Protein AF-0000000074378867 (afdb_homodimer)

Secondary structure (DSSP, 8-state):
--B-TTSSBPEEEE--SSSSTT-EEEE-S-STT----EEE-SPPPPHHHHHHHHHHHHHHHHHHHHHHHHHHHHHHHHHHHHHHHHHHHHHHH-/--B-TTSSBPEEEE--SSSSTT-EEEE-S-STT----EEE-SPPPPHHHHHHHHHHHHHHHHHHHHHHHHHHHHHHHHHHHHHHHHHHHHHHH-

InterPro domains:
  IPR010666 Zinc finger, GRF-type [PF06839] (2-42)
  IPR010666 Zinc finger, GRF-type [PS51999] (4-44)

Solvent-accessible surface area (backbone atoms only — not comparable to full-atom values): 10598 Å² total; per-residue (Å²): 138,59,65,29,84,84,71,43,66,38,36,84,44,69,36,74,47,67,86,39,55,68,35,35,27,34,25,44,68,44,81,77,77,54,76,75,35,75,44,75,70,48,73,85,71,41,72,68,53,42,60,48,48,53,53,52,52,51,50,37,50,50,45,51,51,51,40,52,54,49,53,51,52,42,52,52,50,52,50,51,44,52,51,51,52,51,52,50,51,53,62,70,75,101,138,58,65,29,83,84,71,40,66,38,35,83,43,70,36,75,47,68,84,40,55,69,36,34,27,34,25,44,68,43,80,80,78,53,74,73,36,75,43,74,69,48,73,83,72,43,71,69,54,44,62,47,48,54,53,52,51,52,50,37,50,50,47,51,52,52,37,53,53,49,52,51,50,40,50,51,49,52,49,50,43,52,52,50,53,51,53,49,53,52,64,71,76,100

Organism: Artemisia annua (NCBI:txid35608)

Radius of gyration: 26.93 Å; Cα contacts (8 Å, |Δi|>4): 257; chains: 2; bounding box: 64×72×42 Å

Sequence (188 aa):
MVTCFCGNEAVLRTSWTNTNPGRRFWSCSQSVPNCGFFLWFDPPMCVRSRAIIPGLLTSKNLLQERLNTLASANRRLKMWLICSWLLFIVMFYMMVTCFCGNEAVLRTSWTNTNPGRRFWSCSQSVPNCGFFLWFDPPMCVRSRAIIPGLLTSKNLLQERLNTLASA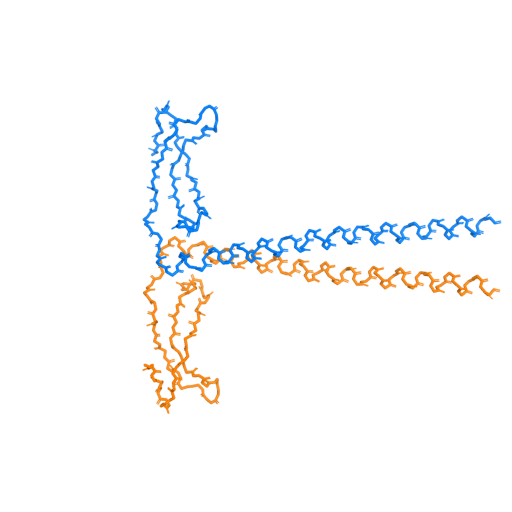NRRLKMWLICSWLLFIVMFYM

pLDDT: mean 96.49, std 3.65, range [77.94, 98.81]

Structure (mmCIF, N/CA/C/O backbone):
data_AF-0000000074378867-model_v1
#
loop_
_entity.id
_entity.type
_entity.pdbx_description
1 polymer 'Zinc finger, GRF-type'
#
loop_
_atom_site.group_PDB
_atom_site.id
_atom_site.type_symbol
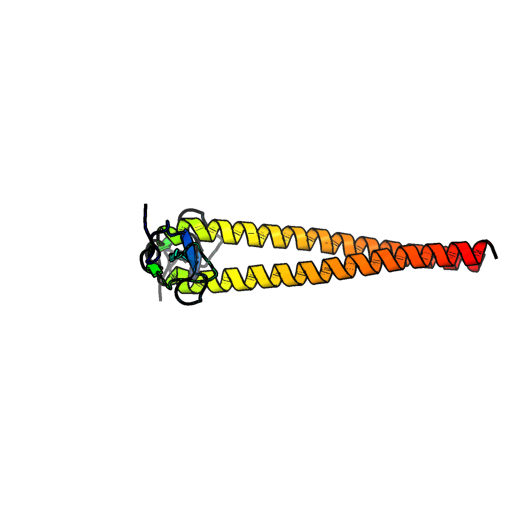_atom_site.label_atom_id
_atom_site.label_alt_id
_atom_site.label_comp_id
_atom_site.label_asym_id
_atom_site.label_entity_id
_atom_site.label_seq_id
_atom_site.pdbx_PDB_ins_code
_atom_site.Cartn_x
_atom_site.Cartn_y
_atom_site.Cartn_z
_atom_site.occupancy
_atom_site.B_iso_or_equiv
_atom_site.auth_seq_id
_atom_site.auth_comp_id
_atom_site.auth_asym_id
_atom_site.auth_atom_id
_atom_site.pdbx_PDB_model_num
ATOM 1 N N . MET A 1 1 ? 21.672 24.75 -1.846 1 89.25 1 MET A N 1
ATOM 2 C CA . MET A 1 1 ? 22.328 23.469 -1.528 1 89.25 1 MET A CA 1
ATOM 3 C C . MET A 1 1 ? 22.594 23.359 -0.031 1 89.25 1 MET A C 1
ATOM 5 O O . MET A 1 1 ? 22.969 24.344 0.615 1 89.25 1 MET A O 1
ATOM 9 N N . VAL A 1 2 ? 22.156 22.219 0.541 1 96.56 2 VAL A N 1
ATOM 10 C CA . VAL A 1 2 ? 22.375 21.984 1.964 1 96.56 2 VAL A CA 1
ATOM 11 C C . VAL A 1 2 ? 23.625 21.141 2.156 1 96.56 2 VAL A C 1
ATOM 13 O O . VAL A 1 2 ? 23.797 20.109 1.491 1 96.56 2 VAL A O 1
ATOM 16 N N . THR A 1 3 ? 24.562 21.688 2.982 1 96.44 3 THR A N 1
ATOM 17 C CA . THR A 1 3 ? 25.828 21.016 3.201 1 96.44 3 THR A CA 1
ATOM 18 C C . THR A 1 3 ? 25.844 20.312 4.555 1 96.44 3 THR A C 1
ATOM 20 O O . THR A 1 3 ? 25.344 20.844 5.547 1 96.44 3 THR A O 1
ATOM 23 N N . CYS A 1 4 ? 26.422 19.047 4.527 1 97.19 4 CYS A N 1
ATOM 24 C CA . CYS A 1 4 ? 26.5 18.328 5.793 1 97.19 4 CYS A CA 1
ATOM 25 C C . CYS A 1 4 ? 27.75 18.734 6.57 1 97.19 4 CYS A C 1
ATOM 27 O O . CYS A 1 4 ? 28.438 19.688 6.195 1 97.19 4 CYS A O 1
ATOM 29 N N . PHE A 1 5 ? 28 18.016 7.707 1 96.19 5 PHE A N 1
ATOM 30 C CA . PHE A 1 5 ? 29.078 18.406 8.609 1 96.19 5 PHE A CA 1
ATOM 31 C C . PHE A 1 5 ? 30.438 18.109 7.988 1 96.19 5 PHE A C 1
ATOM 33 O O . PHE A 1 5 ? 31.453 18.719 8.367 1 96.19 5 PHE A O 1
ATOM 40 N N . CYS A 1 6 ? 30.531 17.156 6.984 1 94.94 6 CYS A N 1
ATOM 41 C CA . CYS A 1 6 ? 31.766 16.781 6.316 1 94.94 6 CYS A CA 1
ATOM 42 C C . CYS A 1 6 ? 32.125 17.75 5.199 1 94.94 6 CYS A C 1
ATOM 44 O O . CYS A 1 6 ? 33.188 17.656 4.598 1 94.94 6 CYS A O 1
ATOM 46 N N . GLY A 1 7 ? 31.188 18.641 4.883 1 94.25 7 GLY A N 1
ATOM 47 C CA . GLY A 1 7 ? 31.422 19.578 3.799 1 94.25 7 GLY A CA 1
ATOM 48 C C . GLY A 1 7 ? 30.875 19.094 2.465 1 94.25 7 GLY A C 1
ATOM 49 O O . GLY A 1 7 ? 31.078 19.75 1.437 1 94.25 7 GLY A O 1
ATOM 50 N N . ASN A 1 8 ? 30.219 18.047 2.504 1 94.5 8 ASN A N 1
ATOM 51 C CA . ASN A 1 8 ? 29.625 17.5 1.293 1 94.5 8 ASN A CA 1
ATOM 52 C C . ASN A 1 8 ? 28.156 17.922 1.162 1 94.5 8 ASN A C 1
ATOM 54 O O . ASN A 1 8 ? 27.547 18.391 2.129 1 94.5 8 ASN A O 1
ATOM 58 N N . GLU A 1 9 ? 27.656 17.828 -0.009 1 96 9 GLU A N 1
ATOM 59 C CA . GLU A 1 9 ? 26.234 18.062 -0.222 1 96 9 GLU A CA 1
ATOM 60 C C . GLU A 1 9 ? 25.391 17.016 0.508 1 96 9 GLU A C 1
ATOM 62 O O . GLU A 1 9 ? 25.641 15.812 0.402 1 96 9 GLU A O 1
ATOM 67 N N . ALA A 1 10 ? 24.391 17.484 1.285 1 97.38 10 ALA A N 1
ATOM 68 C CA . ALA A 1 10 ? 23.484 16.578 1.99 1 97.38 10 ALA A CA 1
ATOM 69 C C . ALA A 1 10 ? 22.469 15.969 1.032 1 97.38 10 ALA A C 1
ATOM 71 O O . ALA A 1 10 ? 22.188 16.531 -0.034 1 97.38 10 ALA A O 1
ATOM 72 N N . VAL A 1 11 ? 21.953 14.812 1.393 1 97.44 11 VAL A N 1
ATOM 73 C CA . VAL A 1 11 ? 20.953 14.133 0.573 1 97.44 11 VAL A CA 1
ATOM 74 C C . VAL A 1 11 ? 19.594 14.164 1.275 1 97.44 11 VAL A C 1
ATOM 76 O O . VAL A 1 11 ? 19.531 14.07 2.502 1 97.44 11 VAL A O 1
ATOM 79 N N . LEU A 1 12 ? 18.547 14.406 0.466 1 98.12 12 LEU A N 1
ATOM 80 C CA . LEU A 1 12 ? 17.172 14.406 0.983 1 98.12 12 LEU A CA 1
ATOM 81 C C . LEU A 1 12 ? 16.641 12.984 1.079 1 98.12 12 LEU A C 1
ATOM 83 O O . LEU A 1 12 ? 16.516 12.289 0.067 1 98.12 12 LEU A O 1
ATOM 87 N N . ARG A 1 13 ? 16.281 12.523 2.326 1 97.5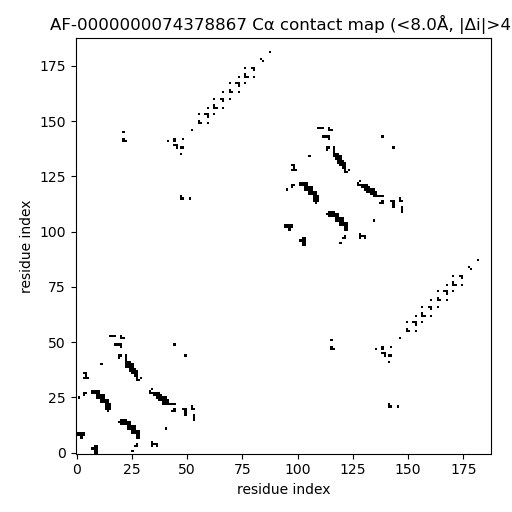6 13 ARG A N 1
ATOM 88 C CA . ARG A 1 13 ? 15.727 11.195 2.582 1 97.56 13 ARG A CA 1
ATOM 89 C C . ARG A 1 13 ? 14.312 11.281 3.145 1 97.56 13 ARG A C 1
ATOM 91 O O . ARG A 1 13 ? 13.844 12.375 3.475 1 97.56 13 ARG A O 1
ATOM 98 N N . THR A 1 14 ? 13.664 10.133 3.115 1 98.19 14 THR A N 1
ATOM 99 C CA . THR A 1 14 ? 12.305 10.062 3.641 1 98.19 14 THR A CA 1
ATOM 100 C C . THR A 1 14 ? 12.25 9.156 4.867 1 98.19 14 THR A C 1
ATOM 102 O O . THR A 1 14 ? 12.766 8.039 4.848 1 98.19 14 THR A O 1
ATOM 105 N N . SER A 1 15 ? 11.68 9.648 5.945 1 98.44 15 SER A N 1
ATOM 106 C CA . SER A 1 15 ? 11.445 8.852 7.148 1 98.44 15 SER A CA 1
ATOM 107 C C . SER A 1 15 ? 10.18 8.016 7.02 1 98.44 15 SER A C 1
ATOM 109 O O . SER A 1 15 ? 9.148 8.5 6.547 1 98.44 15 SER A O 1
ATOM 111 N N . TRP A 1 16 ? 10.219 6.781 7.453 1 98.06 16 TRP A N 1
ATOM 112 C CA . TRP A 1 16 ? 9.055 5.898 7.414 1 98.06 16 TRP A CA 1
ATOM 113 C C . TRP A 1 16 ? 8.781 5.305 8.789 1 98.06 16 TRP A C 1
ATOM 115 O O . TRP A 1 16 ? 8.117 4.27 8.906 1 98.06 16 TRP A O 1
ATOM 125 N N . THR A 1 17 ? 9.289 5.988 9.727 1 97.62 17 THR A N 1
ATOM 126 C CA . THR A 1 17 ? 9 5.578 11.094 1 97.62 17 THR A CA 1
ATOM 127 C C . THR A 1 17 ? 7.535 5.852 11.438 1 97.62 17 THR A C 1
ATOM 129 O O . THR A 1 17 ? 6.879 6.664 10.781 1 97.62 17 THR A O 1
ATOM 132 N N . ASN A 1 18 ? 6.996 5.273 12.445 1 96.38 18 ASN A N 1
ATOM 133 C CA . ASN A 1 18 ? 5.605 5.426 12.852 1 96.38 18 ASN A CA 1
ATOM 134 C C . ASN A 1 18 ? 5.297 6.859 13.273 1 96.38 18 ASN A C 1
ATOM 136 O O . ASN A 1 18 ? 4.172 7.332 13.109 1 96.38 18 ASN A O 1
ATOM 140 N N . THR A 1 19 ? 6.258 7.562 13.727 1 96.31 19 THR A N 1
ATOM 141 C CA . THR A 1 19 ? 6.035 8.898 14.266 1 96.31 19 THR A CA 1
ATOM 142 C C . THR A 1 19 ? 6.203 9.961 13.18 1 96.31 19 THR A C 1
ATOM 144 O O . THR A 1 19 ? 5.656 11.055 13.281 1 96.31 19 THR A O 1
ATOM 147 N N . ASN A 1 20 ? 6.969 9.688 12.102 1 98.19 20 ASN A N 1
ATOM 148 C CA . ASN A 1 20 ? 7.234 10.633 11.023 1 98.19 20 ASN A CA 1
ATOM 149 C C . ASN A 1 20 ? 7.137 9.961 9.656 1 98.19 20 ASN A C 1
ATOM 151 O O . ASN A 1 20 ? 8.078 10.023 8.867 1 98.19 20 ASN A O 1
ATOM 155 N N . PRO A 1 21 ? 6.047 9.391 9.422 1 98.5 21 PRO A N 1
ATOM 156 C CA . PRO A 1 21 ? 5.949 8.664 8.156 1 98.5 21 PRO A CA 1
ATOM 157 C C . PRO A 1 21 ? 5.918 9.586 6.941 1 98.5 21 PRO A C 1
ATOM 159 O O . PRO A 1 21 ? 5.059 10.461 6.852 1 98.5 21 PRO A O 1
ATOM 162 N N . GLY A 1 22 ? 6.844 9.383 6.051 1 98.31 22 GLY A N 1
ATOM 163 C CA . GLY A 1 22 ? 6.844 10.133 4.805 1 98.31 22 GLY A CA 1
ATOM 164 C C . GLY A 1 22 ? 7.566 11.469 4.91 1 98.31 22 GLY A C 1
ATOM 165 O O . GLY A 1 22 ? 7.742 12.164 3.91 1 98.31 22 GLY A O 1
ATOM 166 N N . ARG A 1 23 ? 7.895 11.875 6.129 1 98.75 23 ARG A N 1
ATOM 167 C CA . ARG A 1 23 ? 8.531 13.172 6.34 1 98.75 23 ARG A CA 1
ATOM 168 C C . ARG A 1 23 ? 9.953 13.18 5.781 1 98.75 23 ARG A C 1
ATOM 170 O O . ARG A 1 23 ? 10.703 12.219 5.969 1 98.75 23 ARG A O 1
ATOM 177 N N . ARG A 1 24 ? 10.266 14.289 5.16 1 98.62 24 ARG A N 1
ATOM 178 C CA . ARG A 1 24 ? 11.586 14.344 4.539 1 98.62 24 ARG A CA 1
ATOM 179 C C . ARG A 1 24 ? 12.586 15.055 5.441 1 98.62 24 ARG A C 1
ATOM 181 O O . ARG A 1 24 ? 12.203 15.914 6.242 1 98.62 24 ARG A O 1
ATOM 188 N N . PHE A 1 25 ? 13.867 14.555 5.23 1 98.62 25 PHE A N 1
ATOM 189 C CA . PHE A 1 25 ? 14.961 15.148 6 1 98.62 25 PHE A CA 1
ATOM 190 C C . PHE A 1 25 ? 16.266 15.078 5.223 1 98.62 25 PHE A C 1
ATOM 192 O O . PHE A 1 25 ? 16.453 14.188 4.391 1 98.62 25 PHE A O 1
ATOM 199 N N . TRP A 1 26 ? 17.156 16.031 5.473 1 98.19 26 TRP A N 1
ATOM 200 C CA . TRP A 1 26 ? 18.5 16.031 4.914 1 98.19 26 TRP A CA 1
ATOM 201 C C . TRP A 1 26 ? 19.453 15.211 5.773 1 98.19 26 TRP A C 1
ATOM 203 O O . TRP A 1 26 ? 19.406 15.273 7.004 1 98.19 26 TRP A O 1
ATOM 213 N N . SER A 1 27 ? 20.281 14.445 5.066 1 97.5 27 SER A N 1
ATOM 214 C CA . SER A 1 27 ? 21.312 13.68 5.758 1 97.5 27 SER A CA 1
ATOM 215 C C . SER A 1 27 ? 22.578 13.57 4.918 1 97.5 27 SER A C 1
ATOM 217 O O . SER A 1 27 ? 22.594 13.953 3.748 1 97.5 27 SER A O 1
ATOM 219 N N . CYS A 1 28 ? 23.547 13.109 5.613 1 97.5 28 CYS A N 1
ATOM 220 C CA . CYS A 1 28 ? 24.828 12.914 4.957 1 97.5 28 CYS A CA 1
ATOM 221 C C . CYS A 1 28 ? 24.719 11.914 3.814 1 97.5 28 CYS A C 1
ATOM 223 O O . CYS A 1 28 ? 24.031 10.891 3.947 1 97.5 28 CYS A O 1
ATOM 225 N N . SER A 1 29 ? 25.453 12.25 2.732 1 94.5 29 SER A N 1
ATOM 226 C CA . SER A 1 29 ? 25.375 11.406 1.543 1 94.5 29 SER A CA 1
ATOM 227 C C . SER A 1 29 ? 26.203 10.141 1.702 1 94.5 29 SER A C 1
ATOM 229 O O . SER A 1 29 ? 26 9.164 0.981 1 94.5 29 SER A O 1
ATOM 231 N N . GLN A 1 30 ? 27.094 10.281 2.666 1 92.5 30 GLN A N 1
ATOM 232 C CA . GLN A 1 30 ? 27.969 9.133 2.885 1 92.5 30 GLN A CA 1
ATOM 233 C C . GLN A 1 30 ? 27.391 8.188 3.939 1 92.5 30 GLN A C 1
ATOM 235 O O . GLN A 1 30 ? 26.891 8.641 4.977 1 92.5 30 GLN A O 1
ATOM 240 N N . SER A 1 31 ? 27.328 6.938 3.643 1 85.94 31 SER A N 1
ATOM 241 C CA . SER A 1 31 ? 26.812 5.965 4.602 1 85.94 31 SER A CA 1
ATOM 242 C C . SER A 1 31 ? 27.859 5.617 5.648 1 85.94 31 SER A C 1
ATOM 244 O O . SER A 1 31 ? 27.531 5.352 6.809 1 85.94 31 SER A O 1
ATOM 246 N N . VAL A 1 32 ? 29.141 5.57 5.129 1 85.88 32 VAL A N 1
ATOM 247 C CA . VAL A 1 32 ? 30.25 5.27 6.035 1 85.88 32 VAL A CA 1
ATOM 248 C C . VAL A 1 32 ? 31.469 6.086 5.645 1 85.88 32 VAL A C 1
ATOM 250 O O . VAL A 1 32 ? 31.969 5.965 4.523 1 85.88 32 VAL A O 1
ATOM 253 N N . PRO A 1 33 ? 32.062 6.789 6.449 1 84.06 33 PRO A N 1
ATOM 254 C CA . PRO A 1 33 ? 31.516 7.172 7.75 1 84.06 33 PRO A CA 1
ATOM 255 C C . PRO A 1 33 ? 30.344 8.156 7.633 1 84.06 33 PRO A C 1
ATOM 257 O O . PRO A 1 33 ? 30.328 8.984 6.723 1 84.06 33 PRO A O 1
ATOM 260 N N . ASN A 1 34 ? 29.281 7.961 8.289 1 88.31 34 ASN A N 1
ATOM 261 C CA . ASN A 1 34 ? 28.188 8.914 8.414 1 88.31 34 ASN A CA 1
ATOM 262 C C . ASN A 1 34 ? 28.5 9.984 9.453 1 88.31 34 ASN A C 1
ATOM 264 O O . ASN A 1 34 ? 28.844 9.672 10.594 1 88.31 34 ASN A O 1
ATOM 268 N N . CYS A 1 35 ? 28.484 11.258 9.023 1 95.94 35 CYS A N 1
ATOM 269 C CA . CYS A 1 35 ? 28.891 12.32 9.93 1 95.94 35 CYS A CA 1
ATOM 270 C C . CYS A 1 35 ? 27.781 12.648 10.93 1 95.94 35 CYS A C 1
ATOM 272 O O . CYS A 1 35 ? 27.984 13.461 11.836 1 95.94 35 CYS A O 1
ATOM 274 N N . GLY A 1 36 ? 26.625 12.117 10.742 1 95.31 36 GLY A N 1
ATOM 275 C CA . GLY A 1 36 ? 25.531 12.281 11.688 1 95.31 36 GLY A CA 1
ATOM 276 C C . GLY A 1 36 ? 24.688 13.516 11.43 1 95.31 36 GLY A C 1
ATOM 277 O O . GLY A 1 36 ? 23.859 13.891 12.258 1 95.31 36 GLY A O 1
ATOM 278 N N . PHE A 1 37 ? 24.953 14.211 10.266 1 97.56 37 PHE A N 1
ATOM 279 C CA . PHE A 1 37 ? 24.172 15.391 9.914 1 97.56 37 PHE A CA 1
ATOM 280 C C . PHE A 1 37 ? 22.703 15.016 9.695 1 97.56 37 PHE A C 1
ATOM 282 O O . PHE A 1 37 ? 22.406 14.047 8.992 1 97.56 37 PHE A O 1
ATOM 289 N N . PHE A 1 38 ? 21.781 15.781 10.375 1 97.94 38 PHE A N 1
ATOM 290 C CA . PHE A 1 38 ? 20.359 15.547 10.273 1 97.94 38 PHE A CA 1
ATOM 291 C C . PHE A 1 38 ? 19.578 16.859 10.406 1 97.94 38 PHE A C 1
ATOM 293 O O . PHE A 1 38 ? 19.75 17.594 11.375 1 97.94 38 PHE A O 1
ATOM 300 N N . LEU A 1 39 ? 18.734 17.094 9.336 1 98.06 39 LEU A N 1
ATOM 301 C CA . LEU A 1 39 ? 17.922 18.312 9.32 1 98.06 39 LEU A CA 1
ATOM 302 C C . LEU A 1 39 ? 16.578 18.047 8.641 1 98.06 39 LEU A C 1
ATOM 304 O O . LEU A 1 39 ? 16.531 17.688 7.465 1 98.06 39 LEU A O 1
ATOM 308 N N . TRP A 1 40 ? 15.531 18.391 9.469 1 98.5 40 TRP A N 1
ATOM 309 C CA . TRP A 1 40 ? 14.211 18.172 8.875 1 98.5 40 TRP A CA 1
ATOM 310 C C . TRP A 1 40 ? 13.961 19.156 7.734 1 98.5 40 TRP A C 1
ATOM 312 O O . TRP A 1 40 ? 14.25 20.344 7.859 1 98.5 40 TRP A O 1
ATOM 322 N N . PHE A 1 41 ? 13.555 18.562 6.668 1 98.38 41 PHE A N 1
ATOM 323 C CA . PHE A 1 41 ? 13.141 19.375 5.523 1 98.38 41 PHE A CA 1
ATOM 324 C C . PHE A 1 41 ? 11.672 19.75 5.633 1 98.38 41 PHE A C 1
ATOM 326 O O . PHE A 1 41 ? 11.305 20.906 5.398 1 98.38 41 PHE A O 1
ATOM 333 N N . ASP A 1 42 ? 10.789 18.828 6.02 1 98.5 42 ASP A N 1
ATOM 334 C CA . ASP A 1 42 ? 9.344 19.031 6.145 1 98.5 42 ASP A CA 1
ATOM 335 C C . ASP A 1 42 ? 8.961 19.375 7.578 1 98.5 42 ASP A C 1
ATOM 337 O O . ASP A 1 42 ? 9.633 18.969 8.523 1 98.5 42 ASP A O 1
ATOM 341 N N . PRO A 1 43 ? 7.816 20.141 7.688 1 98.06 43 PRO A N 1
ATOM 342 C CA . PRO A 1 43 ? 7.223 20.234 9.023 1 98.06 43 PRO A CA 1
ATOM 343 C C . PRO A 1 43 ? 6.676 18.891 9.523 1 98.06 43 PRO A C 1
ATOM 345 O O . PRO A 1 43 ? 6.656 17.906 8.773 1 98.06 43 PRO A O 1
ATOM 348 N N . PRO A 1 44 ? 6.297 18.875 10.82 1 97.94 44 PRO A N 1
ATOM 349 C CA . PRO A 1 44 ? 5.703 17.625 11.32 1 97.94 44 PRO A CA 1
ATOM 350 C C . PRO A 1 44 ? 4.48 17.188 10.516 1 97.94 44 PRO A C 1
ATOM 352 O O . PRO A 1 44 ? 3.717 18.031 10.039 1 97.94 44 PRO A O 1
ATOM 355 N N . MET A 1 45 ? 4.316 15.922 10.492 1 98.12 45 MET A N 1
ATOM 356 C CA . MET A 1 45 ? 3.178 15.375 9.766 1 98.12 45 MET A CA 1
ATOM 357 C C . MET A 1 45 ? 1.879 15.602 10.531 1 98.12 45 MET A C 1
ATOM 359 O O . MET A 1 45 ? 1.873 15.609 11.766 1 98.12 45 MET A O 1
ATOM 363 N N . CYS A 1 46 ? 0.885 15.734 9.758 1 97.88 46 CYS A N 1
ATOM 364 C CA . CYS A 1 46 ? -0.406 15.953 10.398 1 97.88 46 CYS A CA 1
ATOM 365 C C . CYS A 1 46 ? -0.885 14.703 11.117 1 97.88 46 CYS A C 1
ATOM 367 O O . CYS A 1 46 ? -0.499 13.586 10.75 1 97.88 46 CYS A O 1
ATOM 369 N N . VAL A 1 47 ? -1.696 14.938 12.109 1 97.75 47 VAL A N 1
ATOM 370 C CA . VAL A 1 47 ? -2.125 13.891 13.031 1 97.75 47 VAL A CA 1
ATOM 371 C C . VAL A 1 47 ? -2.734 12.727 12.258 1 97.75 47 VAL A C 1
ATOM 373 O O . VAL A 1 47 ? -2.396 11.57 12.5 1 97.75 47 VAL A O 1
ATOM 376 N N . ARG A 1 48 ? -3.646 12.953 11.375 1 98.31 48 ARG A N 1
ATOM 377 C CA . ARG A 1 48 ? -4.34 11.914 10.625 1 98.31 48 ARG A CA 1
ATOM 378 C C . ARG A 1 48 ? -3.357 11.07 9.82 1 98.31 48 ARG A C 1
ATOM 380 O O . ARG A 1 48 ? -3.469 9.844 9.781 1 98.31 48 ARG A O 1
ATOM 387 N N . SER A 1 49 ? -2.406 11.703 9.172 1 97.94 49 SER A N 1
ATOM 388 C CA . SER A 1 49 ? -1.438 10.984 8.352 1 97.94 49 SER A CA 1
ATOM 389 C C . SER A 1 49 ? -0.565 10.07 9.195 1 97.94 49 SER A C 1
ATOM 391 O O . SER A 1 49 ? -0.182 8.984 8.758 1 97.94 49 SER A O 1
ATOM 393 N N . ARG A 1 50 ? -0.299 10.445 10.414 1 98.31 50 ARG A N 1
ATOM 394 C CA . ARG A 1 50 ? 0.503 9.625 11.312 1 98.31 50 ARG A CA 1
ATOM 395 C C . ARG A 1 50 ? -0.234 8.344 11.688 1 98.31 50 ARG A C 1
ATOM 397 O O . ARG A 1 50 ? 0.392 7.34 12.023 1 98.31 50 ARG A O 1
ATOM 404 N N . ALA A 1 51 ? -1.428 8.438 11.578 1 98 51 ALA A N 1
ATOM 405 C CA . ALA A 1 51 ? -2.254 7.285 11.93 1 98 51 ALA A CA 1
ATOM 406 C C . ALA A 1 51 ? -2.42 6.352 10.734 1 98 51 ALA A C 1
ATOM 408 O O . ALA A 1 51 ? -2.377 5.129 10.883 1 98 51 ALA A O 1
ATOM 409 N N . ILE A 1 52 ? -2.561 6.902 9.562 1 98.44 52 ILE A N 1
ATOM 410 C CA . ILE A 1 52 ? -3.053 6.059 8.477 1 98.44 52 ILE A CA 1
ATOM 411 C C . ILE A 1 52 ? -1.879 5.562 7.637 1 98.44 52 ILE A C 1
ATOM 413 O O . ILE A 1 52 ? -1.938 4.477 7.059 1 98.44 52 ILE A O 1
ATOM 417 N N . ILE A 1 53 ? -0.792 6.344 7.473 1 98.75 53 ILE A N 1
ATOM 418 C CA . ILE A 1 53 ? 0.297 5.988 6.566 1 98.75 53 ILE A CA 1
ATOM 419 C C . ILE A 1 53 ? 0.946 4.684 7.031 1 98.75 53 ILE A C 1
ATOM 421 O O . ILE A 1 53 ? 1.176 3.777 6.227 1 98.75 53 ILE A O 1
ATOM 425 N N . PRO A 1 54 ? 1.268 4.527 8.367 1 98.62 54 PRO A N 1
ATOM 426 C CA . PRO A 1 54 ? 1.826 3.242 8.789 1 98.62 54 PRO A CA 1
ATOM 427 C C . PRO A 1 54 ? 0.922 2.062 8.438 1 98.62 54 PRO A C 1
ATOM 429 O O . PRO A 1 54 ? 1.412 0.992 8.07 1 98.62 54 PRO A O 1
ATOM 432 N N . GLY A 1 55 ? -0.295 2.193 8.562 1 98.44 55 GLY A N 1
ATOM 433 C CA . GLY A 1 55 ? -1.221 1.143 8.172 1 98.44 55 GLY A CA 1
ATOM 434 C C . GLY A 1 55 ? -1.139 0.793 6.695 1 98.44 55 GLY A C 1
ATOM 435 O O . GLY A 1 55 ? -1.133 -0.385 6.328 1 98.44 55 GLY A O 1
ATOM 436 N N . LEU A 1 56 ? -1.098 1.819 5.898 1 98.44 56 LEU A N 1
ATOM 437 C CA . LEU A 1 56 ? -0.971 1.625 4.457 1 98.44 56 LEU A CA 1
ATOM 438 C C . LEU A 1 56 ? 0.333 0.909 4.117 1 98.44 56 LEU A C 1
ATOM 440 O O . LEU A 1 56 ? 0.348 0.004 3.279 1 98.44 56 LEU A O 1
ATOM 444 N N . LEU A 1 57 ? 1.396 1.308 4.766 1 98.56 57 LEU A N 1
ATOM 445 C CA . LEU A 1 57 ? 2.693 0.681 4.543 1 98.56 57 LEU A CA 1
ATOM 446 C C . LEU A 1 57 ? 2.666 -0.787 4.953 1 98.56 57 LEU A C 1
ATOM 448 O O . LEU A 1 57 ? 3.176 -1.648 4.234 1 98.56 57 LEU A O 1
ATOM 452 N N . THR A 1 58 ? 2.098 -1.079 6.082 1 98.5 58 THR A N 1
ATOM 453 C CA . THR A 1 58 ? 1.993 -2.455 6.551 1 98.5 58 THR A CA 1
ATOM 454 C C . THR A 1 58 ? 1.19 -3.303 5.566 1 98.5 58 THR A C 1
ATOM 456 O O . THR A 1 58 ? 1.602 -4.41 5.215 1 98.5 58 THR A O 1
ATOM 459 N N . SER A 1 59 ? 0.078 -2.799 5.102 1 98.62 59 SER A N 1
ATOM 460 C CA . SER A 1 59 ? -0.746 -3.508 4.129 1 98.62 59 SER A CA 1
ATOM 461 C C . SER A 1 59 ? 0.031 -3.783 2.844 1 98.62 59 SER A C 1
ATOM 463 O O . SER A 1 59 ? -0.03 -4.887 2.301 1 98.62 59 SER A O 1
ATOM 465 N N . LYS A 1 60 ? 0.631 -2.773 2.346 1 98.69 60 LYS A N 1
ATOM 466 C CA . LYS A 1 60 ? 1.439 -2.92 1.139 1 98.69 60 LYS A CA 1
ATOM 467 C C . LYS A 1 60 ? 2.486 -4.02 1.308 1 98.69 60 LYS A C 1
ATOM 469 O O . LYS A 1 60 ? 2.668 -4.852 0.417 1 9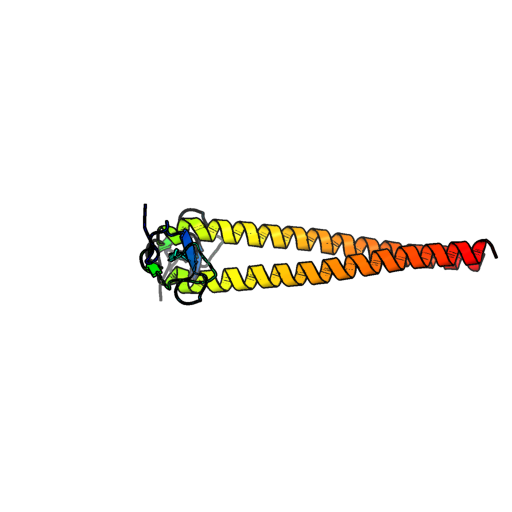8.69 60 LYS A O 1
ATOM 474 N N . ASN A 1 61 ? 3.166 -4.043 2.395 1 98.5 61 ASN A N 1
ATOM 475 C CA . ASN A 1 61 ? 4.199 -5.039 2.658 1 98.5 61 ASN A CA 1
ATOM 476 C C . ASN A 1 61 ? 3.613 -6.441 2.764 1 98.5 61 ASN A C 1
ATOM 478 O O . ASN A 1 61 ? 4.223 -7.41 2.299 1 98.5 61 ASN A O 1
ATOM 482 N N . LEU A 1 62 ? 2.48 -6.52 3.414 1 98.69 62 LEU A N 1
ATOM 483 C CA . LEU A 1 62 ? 1.803 -7.809 3.516 1 98.69 62 LEU A CA 1
ATOM 484 C C . LEU A 1 62 ? 1.449 -8.344 2.133 1 98.69 62 LEU A C 1
ATOM 486 O O . LEU A 1 62 ? 1.671 -9.523 1.846 1 98.69 62 LEU A O 1
ATOM 490 N N . LEU A 1 63 ? 0.971 -7.5 1.301 1 98.81 63 LEU A N 1
ATOM 491 C CA . LEU A 1 63 ? 0.67 -7.902 -0.069 1 98.81 63 LEU A CA 1
ATOM 492 C C . LEU A 1 63 ? 1.932 -8.367 -0.788 1 98.81 63 LEU A C 1
ATOM 494 O O . LEU A 1 63 ? 1.903 -9.359 -1.52 1 98.81 63 LEU A O 1
ATOM 498 N N . GLN A 1 64 ? 2.965 -7.645 -0.592 1 98.81 64 GLN A N 1
ATOM 499 C CA . GLN A 1 64 ? 4.234 -8.008 -1.209 1 98.81 64 GLN A CA 1
ATOM 500 C C . GLN A 1 64 ? 4.695 -9.391 -0.741 1 98.81 64 GLN A C 1
ATOM 502 O O . GLN A 1 64 ? 5.203 -10.18 -1.536 1 98.81 64 GLN A O 1
ATOM 507 N N . GLU A 1 65 ? 4.555 -9.664 0.544 1 98.75 65 GLU A N 1
ATOM 508 C CA . GLU A 1 65 ? 4.906 -10.969 1.085 1 98.75 65 GLU A CA 1
ATOM 509 C C . GLU A 1 65 ? 4.051 -12.07 0.463 1 98.75 65 GLU A C 1
ATOM 511 O O . GLU A 1 65 ? 4.566 -13.125 0.091 1 98.75 65 GLU A O 1
ATOM 516 N N . ARG A 1 66 ? 2.785 -11.875 0.339 1 98.56 66 ARG A N 1
ATOM 517 C CA . ARG A 1 66 ? 1.88 -12.836 -0.282 1 98.56 66 ARG A CA 1
ATOM 518 C C . ARG A 1 66 ? 2.262 -13.086 -1.737 1 98.56 66 ARG A C 1
ATOM 520 O O . ARG A 1 66 ? 2.219 -14.227 -2.209 1 98.56 66 ARG A O 1
ATOM 527 N N . LEU A 1 67 ? 2.615 -12.023 -2.336 1 98.62 67 LEU A N 1
ATOM 528 C CA . LEU A 1 67 ? 3.055 -12.148 -3.721 1 98.62 67 LEU A CA 1
ATOM 529 C C . LEU A 1 67 ? 4.285 -13.047 -3.818 1 98.62 67 LEU A C 1
ATOM 531 O O . LEU A 1 67 ? 4.363 -13.906 -4.703 1 98.62 67 LEU A O 1
ATOM 535 N N . ASN A 1 68 ? 5.203 -12.812 -2.969 1 98.44 68 ASN A N 1
ATOM 536 C CA . ASN A 1 68 ? 6.418 -13.617 -2.986 1 98.44 68 ASN A CA 1
ATOM 537 C C . ASN A 1 68 ? 6.121 -15.086 -2.717 1 98.44 68 ASN A C 1
ATOM 539 O O . ASN A 1 68 ? 6.695 -15.969 -3.357 1 98.44 68 ASN A O 1
ATOM 543 N N . THR A 1 69 ? 5.266 -15.352 -1.79 1 97.94 69 THR A N 1
ATOM 544 C CA . THR A 1 69 ? 4.875 -16.719 -1.481 1 97.94 69 THR A CA 1
ATOM 545 C C . THR A 1 69 ? 4.223 -17.375 -2.689 1 97.94 69 THR A C 1
ATOM 547 O O . THR A 1 69 ? 4.562 -18.516 -3.049 1 97.94 69 THR A O 1
ATOM 550 N N . LEU A 1 70 ? 3.34 -16.688 -3.34 1 98.25 70 LEU A N 1
ATOM 551 C CA . LEU A 1 70 ? 2.625 -17.234 -4.488 1 98.25 70 LEU A CA 1
ATOM 552 C C . LEU A 1 70 ? 3.572 -17.453 -5.664 1 98.25 70 LEU A C 1
ATOM 554 O O . LEU A 1 70 ? 3.43 -18.422 -6.41 1 98.25 70 LEU A O 1
ATOM 558 N N . ALA A 1 71 ? 4.41 -16.547 -5.801 1 98.44 71 ALA A N 1
ATOM 559 C CA . ALA A 1 71 ? 5.402 -16.688 -6.863 1 98.44 71 ALA A CA 1
ATOM 560 C C . ALA A 1 71 ? 6.223 -17.953 -6.68 1 98.44 71 ALA A C 1
ATOM 562 O O . ALA A 1 71 ? 6.492 -18.672 -7.645 1 98.44 71 ALA A O 1
ATOM 563 N N . SER A 1 72 ? 6.625 -18.312 -5.469 1 98.25 72 SER A N 1
ATOM 564 C CA . SER A 1 72 ? 7.359 -19.531 -5.168 1 98.25 72 SER A CA 1
ATOM 565 C C . SER A 1 72 ? 6.508 -20.766 -5.445 1 98.25 72 SER A C 1
ATOM 567 O O . SER A 1 72 ? 6.996 -21.75 -6.008 1 98.25 72 SER A O 1
ATOM 569 N N . ALA A 1 73 ? 5.285 -20.625 -5.023 1 98.06 73 ALA A N 1
ATOM 570 C CA . ALA A 1 73 ? 4.371 -21.734 -5.281 1 98.06 73 ALA A CA 1
ATOM 571 C C . ALA A 1 73 ? 4.219 -21.984 -6.777 1 98.06 73 ALA A C 1
ATOM 573 O O . ALA A 1 73 ? 4.195 -23.125 -7.223 1 98.06 73 ALA A O 1
ATOM 574 N N . ASN A 1 74 ? 4.043 -20.906 -7.477 1 98.56 74 ASN A N 1
ATOM 575 C CA . ASN A 1 74 ? 3.939 -21.016 -8.93 1 98.56 74 ASN A CA 1
ATOM 576 C C . ASN A 1 74 ? 5.156 -21.719 -9.523 1 98.56 74 ASN A C 1
ATOM 578 O O . ASN A 1 74 ? 5.02 -22.562 -10.43 1 98.56 74 ASN A O 1
ATOM 582 N N . ARG A 1 75 ? 6.305 -21.438 -9.078 1 98.19 75 ARG A N 1
ATOM 583 C CA . ARG A 1 75 ? 7.543 -22.047 -9.539 1 98.19 75 ARG A CA 1
ATOM 584 C C . ARG A 1 75 ? 7.566 -23.531 -9.234 1 98.19 75 ARG A C 1
ATOM 586 O O . ARG A 1 75 ? 7.961 -24.344 -10.07 1 98.19 75 ARG A O 1
ATOM 593 N N . ARG A 1 76 ? 7.18 -23.891 -8.094 1 98.06 76 ARG A N 1
ATOM 594 C CA . ARG A 1 76 ? 7.125 -25.281 -7.688 1 98.06 76 ARG A CA 1
ATOM 595 C C . ARG A 1 76 ? 6.176 -26.078 -8.578 1 98.06 76 ARG A C 1
ATOM 597 O O . ARG A 1 76 ? 6.504 -27.188 -9.016 1 98.06 76 ARG A O 1
ATOM 604 N N . LEU A 1 77 ? 5.012 -25.531 -8.906 1 98.44 77 LEU A N 1
ATOM 605 C CA . LEU A 1 77 ? 4.02 -26.188 -9.742 1 98.44 77 LEU A CA 1
ATOM 606 C C . LEU A 1 77 ? 4.555 -26.422 -11.156 1 98.44 77 LEU A C 1
ATOM 608 O O . LEU A 1 77 ? 4.324 -27.469 -11.75 1 98.44 77 LEU A O 1
ATOM 612 N N . LYS A 1 78 ? 5.211 -25.391 -11.656 1 98.5 78 LYS A N 1
ATOM 613 C CA . LYS A 1 78 ? 5.828 -25.531 -12.969 1 98.5 78 LYS A CA 1
ATOM 614 C C . LYS A 1 78 ? 6.863 -26.656 -12.969 1 98.5 78 LYS A C 1
ATOM 616 O O . LYS A 1 78 ? 6.922 -27.453 -13.914 1 98.5 78 LYS A O 1
ATOM 621 N N . MET A 1 79 ? 7.629 -26.641 -11.906 1 98.5 79 MET A N 1
ATOM 622 C CA . MET A 1 79 ? 8.617 -27.703 -11.781 1 98.5 79 MET A CA 1
ATOM 623 C C . MET A 1 79 ? 7.949 -29.062 -11.711 1 98.5 79 MET A C 1
ATOM 625 O O . MET A 1 79 ? 8.391 -30.016 -12.352 1 98.5 79 MET A O 1
ATOM 629 N N . TRP A 1 80 ? 6.887 -29.203 -10.938 1 97.69 80 TRP A N 1
ATOM 630 C CA . TRP A 1 80 ? 6.152 -30.453 -10.805 1 97.69 80 TRP A CA 1
ATOM 631 C C . TRP A 1 80 ? 5.555 -30.891 -12.141 1 97.69 80 TRP A C 1
ATOM 633 O O . TRP A 1 80 ? 5.535 -32.062 -12.469 1 97.69 80 TRP A O 1
ATOM 643 N N . LEU A 1 81 ? 5.078 -29.953 -12.93 1 98 81 LEU A N 1
ATOM 644 C CA . LEU A 1 81 ? 4.516 -30.25 -14.242 1 98 81 LEU A CA 1
ATOM 645 C C . LEU A 1 81 ? 5.59 -30.781 -15.188 1 98 81 LEU A C 1
ATOM 647 O O . LEU A 1 81 ? 5.379 -31.797 -15.867 1 98 81 LEU A O 1
ATOM 651 N N . ILE A 1 82 ? 6.754 -30.141 -15.18 1 97.94 82 ILE A N 1
ATOM 652 C CA . ILE A 1 82 ? 7.867 -30.562 -16.031 1 97.94 82 ILE A CA 1
ATOM 653 C C . ILE A 1 82 ? 8.328 -31.969 -15.625 1 97.94 82 ILE A C 1
ATOM 655 O O . ILE A 1 82 ? 8.5 -32.844 -16.469 1 97.94 82 ILE A O 1
ATOM 659 N N . CYS A 1 83 ? 8.477 -32.188 -14.273 1 97.62 83 CYS A N 1
ATOM 660 C CA . CYS A 1 83 ? 8.914 -33.5 -13.773 1 97.62 83 CYS A CA 1
ATOM 661 C C . CYS A 1 83 ? 7.91 -34.562 -14.148 1 97.62 83 CYS A C 1
ATOM 663 O O . CYS A 1 83 ? 8.297 -35.688 -14.508 1 97.62 83 CYS A O 1
ATOM 665 N N . SER A 1 84 ? 6.672 -34.25 -14.031 1 96.06 84 SER A N 1
ATOM 666 C CA . SER A 1 84 ? 5.633 -35.188 -14.414 1 96.06 84 SER A CA 1
ATOM 667 C C . SER A 1 84 ? 5.742 -35.562 -15.891 1 96.06 84 SER A C 1
ATOM 669 O O . SER A 1 84 ? 5.676 -36.75 -16.234 1 96.06 84 SER A O 1
ATOM 671 N N . TRP A 1 85 ? 5.969 -34.656 -16.797 1 95.56 85 TRP A N 1
ATOM 672 C CA . TRP A 1 85 ? 6.055 -34.938 -18.234 1 95.56 85 TRP A CA 1
ATOM 673 C C . TRP A 1 85 ? 7.32 -35.719 -18.562 1 95.56 85 TRP A C 1
ATOM 675 O O . TRP A 1 85 ? 7.301 -36.594 -19.422 1 95.56 85 TRP A O 1
ATOM 685 N N . LEU A 1 86 ? 8.43 -35.469 -17.875 1 96.69 86 LEU A N 1
ATOM 686 C CA . LEU A 1 86 ? 9.656 -36.25 -18.047 1 96.69 86 LEU A CA 1
ATOM 687 C C . LEU A 1 86 ? 9.461 -37.688 -17.625 1 96.69 86 LEU A C 1
ATOM 689 O O . LEU A 1 86 ? 9.922 -38.594 -18.312 1 96.69 86 LEU A O 1
ATOM 693 N N . LEU A 1 87 ? 8.805 -37.906 -16.5 1 95.12 87 LEU A N 1
ATOM 694 C CA . LEU A 1 87 ? 8.477 -39.25 -16.016 1 95.12 87 LEU A CA 1
ATOM 695 C C . LEU A 1 87 ? 7.641 -40 -17.047 1 95.12 87 LEU A C 1
ATOM 697 O O . LEU A 1 87 ? 7.906 -41.156 -17.328 1 95.12 87 LEU A O 1
ATOM 701 N N . PHE A 1 88 ? 6.66 -39.281 -17.594 1 93.69 88 PHE A N 1
ATOM 702 C CA . PHE A 1 88 ? 5.805 -39.906 -18.594 1 93.69 88 PHE A CA 1
ATOM 703 C C . PHE A 1 88 ? 6.609 -40.312 -19.828 1 93.69 88 PHE A C 1
ATOM 705 O O . PHE A 1 88 ? 6.426 -41.406 -20.359 1 93.69 88 PHE A O 1
ATOM 712 N N . ILE A 1 89 ? 7.488 -39.531 -20.25 1 94 89 ILE A N 1
ATOM 713 C CA . ILE A 1 89 ? 8.32 -39.781 -21.422 1 94 89 ILE A CA 1
ATOM 714 C C . ILE A 1 89 ? 9.203 -41 -21.172 1 94 89 ILE A C 1
ATOM 716 O O . ILE A 1 89 ? 9.32 -41.875 -22.031 1 94 89 ILE A O 1
ATOM 720 N N . VAL A 1 90 ? 9.797 -41.125 -20.016 1 94.94 90 VAL A N 1
ATOM 721 C CA . VAL A 1 90 ? 10.664 -42.219 -19.656 1 94.94 90 VAL A CA 1
ATOM 722 C C . VAL A 1 90 ? 9.844 -43.531 -19.594 1 94.94 90 VAL A C 1
ATOM 724 O O . VAL A 1 90 ? 10.281 -44.562 -20.062 1 94.94 90 VAL A O 1
ATOM 727 N N . MET A 1 91 ? 8.656 -43.438 -19.047 1 92.38 91 MET A N 1
ATOM 728 C CA . MET A 1 91 ? 7.785 -44.625 -18.922 1 92.38 91 MET A CA 1
ATOM 729 C C . MET A 1 91 ? 7.277 -45.062 -20.297 1 92.38 91 MET A C 1
ATOM 731 O O . MET A 1 91 ? 7.055 -46.25 -20.516 1 92.38 91 MET A O 1
ATOM 735 N N . PHE A 1 92 ? 7.082 -44.125 -21.188 1 86.12 92 PHE A N 1
ATOM 736 C CA . PHE A 1 92 ? 6.566 -44.438 -22.516 1 86.12 92 PHE A CA 1
ATOM 737 C C . PHE A 1 92 ? 7.668 -45 -23.406 1 86.12 92 PHE A C 1
ATOM 739 O O . PHE A 1 92 ? 7.406 -45.812 -24.297 1 86.12 92 PHE A O 1
ATOM 746 N N . TYR A 1 93 ? 8.852 -44.656 -23.266 1 89.56 93 TYR A N 1
ATOM 747 C CA . TYR A 1 93 ? 9.953 -45.125 -24.094 1 89.56 93 TYR A CA 1
ATOM 748 C C . TYR A 1 93 ? 10.602 -46.375 -23.484 1 89.56 93 TYR A C 1
ATOM 750 O O . TYR A 1 93 ? 11.453 -47 -24.109 1 89.56 93 TYR A O 1
ATOM 758 N N . MET A 1 94 ? 10.281 -46.656 -22.266 1 79.06 94 MET A N 1
ATOM 759 C CA . MET A 1 94 ? 10.695 -47.969 -21.719 1 79.06 94 MET A CA 1
ATOM 760 C C . MET A 1 94 ? 9.617 -49 -21.922 1 79.06 94 MET A C 1
ATOM 762 O O . MET A 1 94 ? 9.922 -50.156 -22.266 1 79.06 94 MET A O 1
ATOM 766 N N . MET B 1 1 ? -22.969 13.102 19.078 1 89.12 1 MET B N 1
ATOM 767 C CA . MET B 1 1 ? -23.531 12.453 17.891 1 89.12 1 MET B CA 1
ATOM 768 C C . MET B 1 1 ? -23.844 13.477 16.812 1 89.12 1 MET B C 1
ATOM 770 O O . MET B 1 1 ? -24.312 14.578 17.094 1 89.12 1 MET B O 1
ATOM 774 N N . VAL B 1 2 ? -23.312 13.203 15.578 1 96.5 2 VAL B N 1
ATOM 775 C CA . VAL B 1 2 ? -23.578 14.102 14.461 1 96.5 2 VAL B CA 1
ATOM 776 C C . VAL B 1 2 ? -24.766 13.578 13.641 1 96.5 2 VAL B C 1
ATOM 778 O O . VAL B 1 2 ? -24.812 12.391 13.305 1 96.5 2 VAL B O 1
ATOM 781 N N . THR B 1 3 ? -25.766 14.477 13.469 1 96.5 3 THR B N 1
ATOM 782 C CA . THR B 1 3 ? -26.984 14.086 12.773 1 96.5 3 THR B CA 1
ATOM 783 C C . THR B 1 3 ? -26.984 14.648 11.352 1 96.5 3 THR B C 1
ATOM 785 O O . THR B 1 3 ? -26.578 15.789 11.125 1 96.5 3 THR B O 1
ATOM 788 N N . CYS B 1 4 ? -27.453 13.758 10.422 1 97.19 4 CYS B N 1
ATOM 789 C CA . CYS B 1 4 ? -27.531 14.227 9.047 1 97.19 4 CYS B CA 1
ATOM 790 C C . CYS B 1 4 ? -28.844 14.977 8.805 1 97.19 4 CYS B C 1
ATOM 792 O O . CYS B 1 4 ? -29.578 15.281 9.742 1 97.19 4 CYS B O 1
ATOM 794 N N . PHE B 1 5 ? -29.094 15.328 7.5 1 96.38 5 PHE B N 1
ATOM 795 C CA . PHE B 1 5 ? -30.234 16.172 7.164 1 96.38 5 PHE B CA 1
ATOM 796 C C . PHE B 1 5 ? -31.531 15.398 7.309 1 96.38 5 PHE B C 1
ATOM 798 O O . PHE B 1 5 ? -32.594 15.992 7.48 1 96.38 5 PHE B O 1
ATOM 805 N N . CYS B 1 6 ? -31.516 14.023 7.254 1 95.19 6 CYS B N 1
ATOM 806 C CA . CYS B 1 6 ? -32.688 13.164 7.367 1 95.19 6 CYS B CA 1
ATOM 807 C C . CYS B 1 6 ? -33.062 12.945 8.828 1 95.19 6 CYS B C 1
ATOM 809 O O . CYS B 1 6 ? -34.094 12.359 9.125 1 95.19 6 CYS B O 1
ATOM 811 N N . GLY B 1 7 ? -32.188 13.359 9.719 1 94.31 7 GLY B N 1
ATOM 812 C CA . GLY B 1 7 ? -32.438 13.148 11.141 1 94.31 7 GLY B CA 1
ATOM 813 C C . GLY B 1 7 ? -31.828 11.875 11.672 1 94.31 7 GLY B C 1
ATOM 814 O O . GLY B 1 7 ? -32.031 11.508 12.828 1 94.31 7 GLY B O 1
ATOM 815 N N . ASN B 1 8 ? -31.078 11.281 10.891 1 94.56 8 ASN B N 1
ATOM 816 C CA . ASN B 1 8 ? -30.391 10.07 11.297 1 94.56 8 ASN B CA 1
ATOM 817 C C . ASN B 1 8 ? -28.953 10.359 11.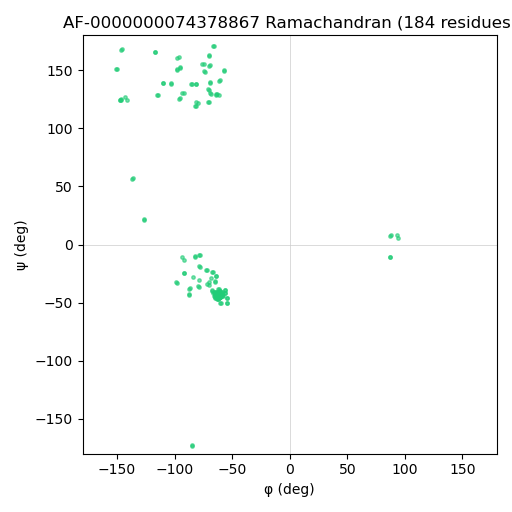734 1 94.56 8 ASN B C 1
ATOM 819 O O . ASN B 1 8 ? -28.422 11.438 11.461 1 94.56 8 ASN B O 1
ATOM 823 N N . GLU B 1 9 ? -28.422 9.453 12.445 1 96.06 9 GLU B N 1
ATOM 824 C CA . GLU B 1 9 ? -27 9.562 12.805 1 96.06 9 GLU B CA 1
ATOM 825 C C . GLU B 1 9 ? -26.109 9.5 11.57 1 96.06 9 GLU B C 1
ATOM 827 O O . GLU B 1 9 ? -26.281 8.617 10.727 1 96.06 9 GLU B O 1
ATOM 832 N N . ALA B 1 10 ? -25.203 10.469 11.438 1 97.44 10 ALA B N 1
ATOM 833 C CA . ALA B 1 10 ? -24.25 10.484 10.328 1 97.44 10 ALA B CA 1
ATOM 834 C C . ALA B 1 10 ? -23.156 9.453 10.531 1 97.44 10 ALA B C 1
ATOM 836 O O . ALA B 1 10 ? -22.875 9.039 11.664 1 97.44 10 ALA B O 1
ATOM 837 N N . VAL B 1 11 ? -22.547 9 9.445 1 97.44 11 VAL B N 1
ATOM 838 C CA . VAL B 1 11 ? -21.469 8.023 9.508 1 97.44 11 VAL B CA 1
ATOM 839 C C . VAL B 1 11 ? -20.156 8.688 9.117 1 97.44 11 VAL B C 1
ATOM 841 O O . VAL B 1 11 ? -20.125 9.562 8.242 1 97.44 11 VAL B O 1
ATOM 844 N N . LEU B 1 12 ? -19.094 8.32 9.867 1 98.12 12 LEU B N 1
ATOM 845 C CA . LEU B 1 12 ? -17.766 8.82 9.57 1 98.12 12 LEU B CA 1
ATOM 846 C C . LEU B 1 12 ? -17.109 8 8.453 1 98.12 12 LEU B C 1
ATOM 848 O O . LEU B 1 12 ? -16.891 6.797 8.609 1 98.12 12 LEU B O 1
ATOM 852 N N . ARG B 1 13 ? -16.766 8.672 7.297 1 97.56 13 ARG B N 1
ATOM 853 C CA . ARG B 1 13 ? -16.125 8.039 6.148 1 97.56 13 ARG B CA 1
ATOM 854 C C . ARG B 1 13 ? -14.742 8.633 5.895 1 97.56 13 ARG B C 1
ATOM 856 O O . ARG B 1 13 ? -14.375 9.633 6.516 1 97.56 13 ARG B O 1
ATOM 863 N N . THR B 1 14 ? -14.016 7.906 5.074 1 98.19 14 THR B N 1
ATOM 864 C CA . THR B 1 14 ? -12.672 8.367 4.715 1 98.19 14 THR B CA 1
ATOM 865 C C . THR B 1 14 ? -12.594 8.703 3.229 1 98.19 14 THR B C 1
ATOM 867 O O . THR B 1 14 ? -13.023 7.91 2.387 1 98.19 14 THR B O 1
ATOM 870 N N . SER B 1 15 ? -12.117 9.875 2.898 1 98.44 15 SER B N 1
ATOM 871 C CA . SER B 1 15 ? -11.867 10.273 1.518 1 98.44 15 SER B CA 1
ATOM 872 C C . SER B 1 15 ? -10.539 9.734 1.014 1 98.44 15 SER B C 1
ATOM 874 O O . SER B 1 15 ? -9.523 9.797 1.721 1 98.44 15 SER B O 1
ATOM 876 N N . TRP B 1 16 ? -10.492 9.242 -0.197 1 98.06 16 TRP B N 1
ATOM 877 C CA . TRP B 1 16 ? -9.258 8.734 -0.794 1 98.06 16 TRP B CA 1
ATOM 878 C C . TRP B 1 16 ? -8.992 9.398 -2.141 1 98.06 16 TRP B C 1
ATOM 880 O O . TRP B 1 16 ? -8.25 8.867 -2.969 1 98.06 16 TRP B O 1
ATOM 890 N N . THR B 1 17 ? -9.602 10.508 -2.26 1 97.5 17 THR B N 1
ATOM 891 C CA . THR B 1 17 ? -9.336 11.281 -3.463 1 97.5 17 THR B CA 1
ATOM 892 C C . THR B 1 17 ? -7.914 11.844 -3.438 1 97.5 17 THR B C 1
ATOM 894 O O . THR B 1 17 ? -7.297 11.938 -2.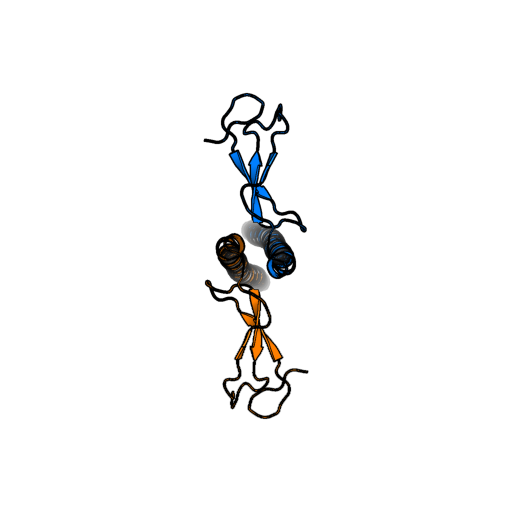375 1 97.5 17 THR B O 1
ATOM 897 N N . ASN B 1 18 ? -7.363 12.273 -4.52 1 96.06 18 ASN B N 1
ATOM 898 C CA . ASN B 1 18 ? -6.004 12.789 -4.625 1 96.06 18 ASN B CA 1
ATOM 899 C C . ASN B 1 18 ? -5.828 14.07 -3.816 1 96.06 18 ASN B C 1
ATOM 901 O O . ASN B 1 18 ? -4.734 14.352 -3.326 1 96.06 18 ASN B O 1
ATOM 905 N N . THR B 1 19 ? -6.852 14.789 -3.619 1 96.12 19 THR B N 1
ATOM 906 C CA . THR B 1 19 ? -6.758 16.078 -2.961 1 96.12 19 THR B CA 1
ATOM 907 C C . THR B 1 19 ? -6.965 15.945 -1.454 1 96.12 19 THR B C 1
ATOM 909 O O . THR B 1 19 ? -6.508 16.781 -0.679 1 96.12 19 THR B O 1
ATOM 912 N N . ASN B 1 20 ? -7.664 14.906 -0.969 1 98.12 20 ASN B N 1
ATOM 913 C CA . ASN B 1 20 ? -7.953 14.688 0.444 1 98.12 20 ASN B CA 1
ATOM 914 C C . ASN B 1 20 ? -7.75 13.227 0.841 1 98.12 20 ASN B C 1
ATOM 916 O O . ASN B 1 20 ? -8.664 12.594 1.371 1 98.12 20 ASN B O 1
ATOM 920 N N . PRO B 1 21 ? -6.609 12.773 0.616 1 98.44 21 PRO B N 1
ATOM 921 C CA . PRO B 1 21 ? -6.402 11.352 0.903 1 98.44 21 PRO B CA 1
ATOM 922 C C . PRO B 1 21 ? -6.391 11.047 2.398 1 98.44 21 PRO B C 1
ATOM 924 O O . PRO B 1 21 ? -5.598 11.633 3.145 1 98.44 21 PRO B O 1
ATOM 927 N N . GLY B 1 22 ? -7.262 10.172 2.803 1 98.31 22 GLY B N 1
ATOM 928 C CA . GLY B 1 22 ? -7.273 9.727 4.188 1 98.31 22 GLY B CA 1
ATOM 929 C C . GLY B 1 22 ? -8.094 10.617 5.094 1 98.31 22 GLY B C 1
ATOM 930 O O . GLY B 1 22 ? -8.281 10.312 6.273 1 98.31 22 GLY B O 1
ATOM 931 N N . ARG B 1 23 ? -8.5 11.781 4.59 1 98.75 23 ARG B N 1
ATOM 932 C CA . ARG B 1 23 ? -9.242 12.734 5.406 1 98.75 23 ARG B CA 1
ATOM 933 C C . ARG B 1 23 ? -10.641 12.211 5.723 1 98.75 23 ARG B C 1
ATOM 935 O O . ARG B 1 23 ? -11.32 11.672 4.852 1 98.75 23 ARG B O 1
ATOM 942 N N . ARG B 1 24 ? -11.023 12.453 6.961 1 98.56 24 ARG B N 1
ATOM 943 C CA . ARG B 1 24 ? -12.32 11.914 7.363 1 98.56 24 ARG B CA 1
ATOM 944 C C . ARG B 1 24 ? -13.406 12.977 7.27 1 98.56 24 ARG B C 1
ATOM 946 O O . ARG B 1 24 ? -13.125 14.172 7.406 1 98.56 24 ARG B O 1
ATOM 953 N N . PHE B 1 25 ? -14.641 12.383 7 1 98.62 25 PHE B N 1
ATOM 954 C CA . PHE B 1 25 ? -15.797 13.258 6.902 1 98.62 25 PHE B CA 1
ATOM 955 C C . PHE B 1 25 ? -17.062 12.523 7.316 1 98.62 25 PHE B C 1
ATOM 957 O O . PHE B 1 25 ? -17.156 11.297 7.184 1 98.62 25 PHE B O 1
ATOM 964 N N . TRP B 1 26 ? -18.031 13.242 7.832 1 98.25 26 TRP B N 1
ATOM 965 C CA . TRP B 1 26 ? -19.359 12.719 8.156 1 98.25 26 TRP B CA 1
ATOM 966 C C . TRP B 1 26 ? -20.266 12.75 6.941 1 98.25 26 TRP B C 1
ATOM 968 O O . TRP B 1 26 ? -20.266 13.719 6.176 1 98.25 26 TRP B O 1
ATOM 978 N N . SER B 1 27 ? -21.016 11.648 6.812 1 97.56 27 SER B N 1
ATOM 979 C CA . SER B 1 27 ? -22 11.578 5.742 1 97.56 27 SER B CA 1
ATOM 980 C C . SER B 1 27 ? -23.234 10.781 6.172 1 97.56 27 SER B C 1
ATOM 982 O O . SER B 1 27 ? -23.234 10.148 7.23 1 97.56 27 SER B O 1
ATOM 984 N N . CYS B 1 28 ? -24.188 10.93 5.344 1 97.62 28 CYS B N 1
ATOM 985 C CA . CYS B 1 28 ? -25.422 10.203 5.586 1 97.62 28 CYS B CA 1
ATOM 986 C C . CYS B 1 28 ? -25.188 8.703 5.582 1 97.62 28 CYS B C 1
ATOM 988 O O . CYS B 1 28 ? -24.438 8.188 4.746 1 97.62 28 CYS B O 1
ATOM 990 N N . SER B 1 29 ? -25.906 8.047 6.52 1 94.56 29 SER B N 1
ATOM 991 C CA . SER B 1 29 ? -25.719 6.605 6.68 1 94.56 29 SER B CA 1
ATOM 992 C C . SER B 1 29 ? -26.469 5.824 5.605 1 94.56 29 SER B C 1
ATOM 994 O O . SER B 1 29 ? -26.156 4.66 5.352 1 94.56 29 SER B O 1
ATOM 996 N N . GLN B 1 30 ? -27.391 6.566 5.051 1 92.94 30 GLN B N 1
ATOM 997 C CA . GLN B 1 30 ? -28.203 5.898 4.035 1 92.94 30 GLN B CA 1
ATOM 998 C C . GLN B 1 30 ? -27.625 6.117 2.641 1 92.94 30 GLN B C 1
ATOM 1000 O O . GLN B 1 30 ? -27.203 7.223 2.307 1 92.94 30 GLN B O 1
ATOM 1005 N N . SER B 1 31 ? -27.484 5.062 1.914 1 86.44 31 SER B N 1
ATOM 1006 C CA . SER B 1 31 ? -26.969 5.18 0.551 1 86.44 31 SER B CA 1
ATOM 1007 C C . SER B 1 31 ? -28.062 5.629 -0.41 1 86.44 31 SER B C 1
ATOM 1009 O O . SER B 1 31 ? -27.797 6.344 -1.378 1 86.44 31 SER B O 1
ATOM 1011 N N . VAL B 1 32 ? -29.312 5.102 -0.082 1 85.94 32 VAL B N 1
ATOM 1012 C CA . VAL B 1 32 ? -30.453 5.469 -0.919 1 85.94 32 VAL B CA 1
ATOM 1013 C C . VAL B 1 32 ? -31.688 5.672 -0.05 1 85.94 32 VAL B C 1
ATOM 1015 O O . VAL B 1 32 ? -32.156 4.742 0.622 1 85.94 32 VAL B O 1
ATOM 1018 N N . PRO B 1 33 ? -32.312 6.723 -0.077 1 84.44 33 PRO B N 1
ATOM 1019 C CA . PRO B 1 33 ? -31.828 7.984 -0.65 1 84.44 33 PRO B CA 1
ATOM 1020 C C . PRO B 1 33 ? -30.719 8.625 0.175 1 84.44 33 PRO B C 1
ATOM 1022 O O . PRO B 1 33 ? -30.703 8.492 1.401 1 84.44 33 PRO B O 1
ATOM 1025 N N . ASN B 1 34 ? -29.688 9.07 -0.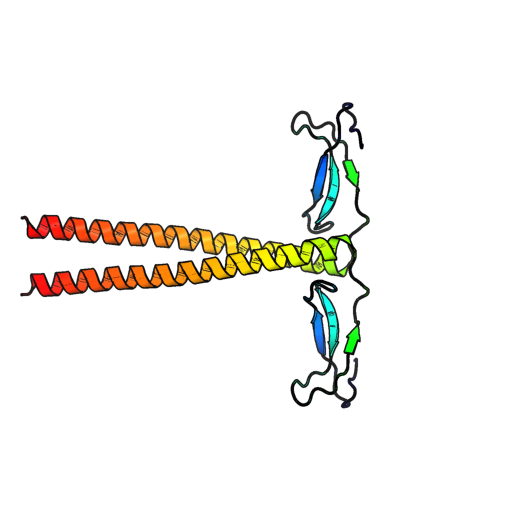405 1 89.56 34 ASN B N 1
ATOM 1026 C CA . ASN B 1 34 ? -28.656 9.875 0.237 1 89.56 34 ASN B CA 1
ATOM 1027 C C . ASN B 1 34 ? -29.062 11.344 0.334 1 89.56 34 ASN B C 1
ATOM 1029 O O . ASN B 1 34 ? -29.422 11.953 -0.667 1 89.56 34 ASN B O 1
ATOM 1033 N N . CYS B 1 35 ? -29.078 11.859 1.575 1 96.06 35 CYS B N 1
ATOM 1034 C CA . CYS B 1 35 ? -29.594 13.219 1.76 1 96.06 35 CYS B CA 1
ATOM 1035 C C . CYS B 1 35 ? -28.547 14.258 1.371 1 96.06 35 CYS B C 1
ATOM 1037 O O . CYS B 1 35 ? -28.828 15.453 1.381 1 96.06 35 CYS B O 1
ATOM 1039 N N . GLY B 1 36 ? -27.344 13.852 1.118 1 95.62 36 GLY B N 1
ATOM 1040 C CA . GLY B 1 36 ? -26.297 14.742 0.647 1 95.62 36 GLY B CA 1
ATOM 1041 C C . GLY B 1 36 ? -25.547 15.43 1.773 1 95.62 36 GLY B C 1
ATOM 1042 O O . GLY B 1 36 ? -24.75 16.344 1.532 1 95.62 36 GLY B O 1
ATOM 1043 N N . PHE B 1 37 ? -25.844 15.016 3.062 1 97.69 37 PHE B N 1
ATOM 1044 C CA . PHE B 1 37 ? -25.141 15.586 4.203 1 97.69 37 PHE B CA 1
ATOM 1045 C C . PHE B 1 37 ? -23.656 15.305 4.117 1 97.69 37 PHE B C 1
ATOM 1047 O O . PHE B 1 37 ? -23.25 14.164 3.873 1 97.69 37 PHE B O 1
ATOM 1054 N N . PHE B 1 38 ? -22.812 16.391 4.266 1 98 38 PHE B N 1
ATOM 1055 C CA . PHE B 1 38 ? -21.359 16.281 4.195 1 98 38 PHE B CA 1
ATOM 1056 C C . PHE B 1 38 ? -20.703 17.297 5.121 1 98 38 PHE B C 1
ATOM 1058 O O . PHE B 1 38 ? -20.969 18.5 5.023 1 98 38 PHE B O 1
ATOM 1065 N N . LEU B 1 39 ? -19.844 16.734 6.039 1 98.06 39 LEU B N 1
ATOM 1066 C CA . LEU B 1 39 ? -19.125 17.594 6.988 1 98.06 39 LEU B CA 1
ATOM 1067 C C . LEU B 1 39 ? -17.75 17.016 7.289 1 98.06 39 LEU B C 1
ATOM 1069 O O . LEU B 1 39 ? -17.625 15.906 7.805 1 98.06 39 LEU B O 1
ATOM 1073 N N . TRP B 1 40 ? -16.766 17.938 7.043 1 98.44 40 TRP B N 1
ATOM 1074 C CA . TRP B 1 40 ? -15.406 17.469 7.316 1 98.44 40 TRP B C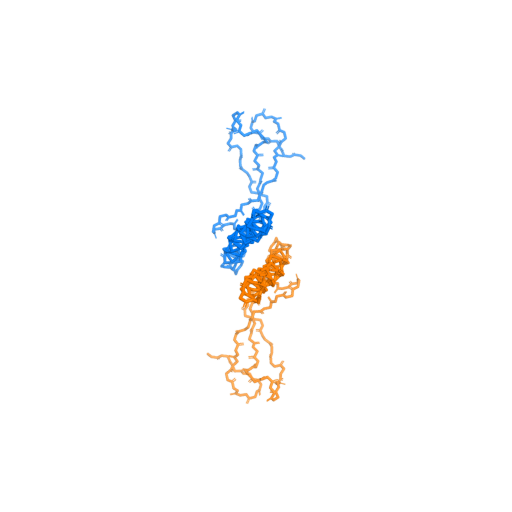A 1
ATOM 1075 C C . TRP B 1 40 ? -15.188 17.266 8.812 1 98.44 40 TRP B C 1
ATOM 1077 O O . TRP B 1 40 ? -15.578 18.125 9.617 1 98.44 40 TRP B O 1
ATOM 1087 N N . PHE B 1 41 ? -14.695 16.125 9.07 1 98.38 41 PHE B N 1
ATOM 1088 C CA . PHE B 1 41 ? -14.305 15.82 10.445 1 98.38 41 PHE B CA 1
ATOM 1089 C C . PHE B 1 41 ? -12.875 16.266 10.711 1 98.38 41 PHE B C 1
ATOM 1091 O O . PHE B 1 41 ? -12.586 16.875 11.742 1 98.38 41 PHE B O 1
ATOM 1098 N N . ASP B 1 42 ? -11.938 16.031 9.805 1 98.5 42 ASP B N 1
ATOM 1099 C CA . ASP B 1 42 ? -10.523 16.359 9.922 1 98.5 42 ASP B CA 1
ATOM 1100 C C . ASP B 1 42 ? -10.211 17.703 9.25 1 98.5 42 ASP B C 1
ATOM 1102 O O . ASP B 1 42 ? -10.883 18.078 8.289 1 98.5 42 ASP B O 1
ATOM 1106 N N . PRO B 1 43 ? -9.148 18.359 9.773 1 98.06 43 PRO B N 1
ATOM 1107 C CA . PRO B 1 43 ? -8.609 19.469 8.984 1 98.06 43 PRO B CA 1
ATOM 1108 C C . PRO B 1 43 ? -7.977 19.016 7.676 1 98.06 43 PRO B C 1
ATOM 1110 O O . PRO B 1 43 ? -7.848 17.812 7.438 1 98.06 43 PRO B O 1
ATOM 1113 N N . PRO B 1 44 ? -7.641 20 6.812 1 97.88 44 PRO B N 1
ATOM 1114 C CA . PRO B 1 44 ? -6.965 19.609 5.574 1 97.88 44 PRO B CA 1
ATOM 1115 C C . PRO B 1 44 ? -5.684 18.828 5.82 1 97.88 44 PRO B C 1
ATOM 1117 O O . PRO B 1 44 ? -4.969 19.094 6.793 1 97.88 44 PRO B O 1
ATOM 1120 N N . MET B 1 45 ? -5.418 17.984 4.891 1 98.06 45 MET B N 1
ATOM 1121 C CA . MET B 1 45 ? -4.207 17.172 5 1 98.06 45 MET B CA 1
ATOM 1122 C C . MET B 1 45 ? -2.965 18 4.711 1 98.06 45 MET B C 1
ATOM 1124 O O . MET B 1 45 ? -3.006 18.938 3.898 1 98.06 45 MET B O 1
ATOM 1128 N N . CYS B 1 46 ? -1.941 17.609 5.355 1 97.88 46 CYS B N 1
ATOM 1129 C CA . CYS B 1 46 ? -0.7 18.344 5.137 1 97.88 46 CYS B CA 1
ATOM 1130 C C . CYS B 1 46 ? -0.154 18.094 3.738 1 97.88 46 CYS B C 1
ATOM 1132 O O . CYS B 1 46 ? -0.437 17.047 3.133 1 97.88 46 CYS B O 1
ATOM 1134 N N . VAL B 1 47 ? 0.593 19.047 3.271 1 97.69 47 VAL B N 1
ATOM 1135 C CA . VAL B 1 47 ? 1.063 19.078 1.891 1 97.69 47 VAL B CA 1
ATOM 1136 C C . VAL B 1 47 ? 1.795 17.781 1.557 1 97.69 47 VAL B C 1
ATOM 1138 O O . VAL B 1 47 ? 1.546 17.172 0.514 1 97.69 47 VAL B O 1
ATOM 1141 N N . ARG B 1 48 ? 2.725 17.344 2.35 1 98.31 48 ARG B N 1
ATOM 1142 C CA . ARG B 1 48 ? 3.529 16.156 2.094 1 98.31 48 ARG B CA 1
ATOM 1143 C C . ARG B 1 48 ? 2.65 14.922 1.962 1 98.31 48 ARG B C 1
ATOM 1145 O O . ARG B 1 48 ? 2.857 14.094 1.067 1 98.31 48 ARG B O 1
ATOM 1152 N N . SER B 1 49 ? 1.683 14.781 2.836 1 97.94 49 SER B N 1
ATOM 1153 C CA . SER B 1 49 ? 0.808 13.609 2.805 1 97.94 49 SER B CA 1
ATOM 1154 C C . SER B 1 49 ? -0.023 13.578 1.525 1 97.94 49 SER B C 1
ATOM 1156 O O . SER B 1 49 ? -0.297 12.508 0.985 1 97.94 49 SER B O 1
ATOM 1158 N N . ARG B 1 50 ? -0.378 14.719 1.013 1 98.31 50 ARG B N 1
ATOM 1159 C CA . ARG B 1 50 ? -1.147 14.789 -0.225 1 98.31 50 ARG B CA 1
ATOM 1160 C C . ARG B 1 50 ? -0.326 14.297 -1.411 1 98.31 50 ARG B C 1
ATOM 1162 O O . ARG B 1 50 ? -0.882 13.828 -2.406 1 98.31 50 ARG B O 1
ATOM 1169 N N . ALA B 1 51 ? 0.866 14.383 -1.24 1 97.94 51 ALA B N 1
ATOM 1170 C CA . ALA B 1 51 ? 1.768 13.969 -2.311 1 97.94 51 ALA B CA 1
ATOM 1171 C C . ALA B 1 51 ? 2.055 12.469 -2.23 1 97.94 51 ALA B C 1
ATOM 1173 O O . ALA B 1 51 ? 2.115 11.789 -3.256 1 97.94 51 ALA B O 1
ATOM 1174 N N . ILE B 1 52 ? 2.186 11.945 -1.041 1 98.44 52 ILE B N 1
ATOM 1175 C CA . ILE B 1 52 ? 2.783 10.617 -0.95 1 98.44 52 ILE B CA 1
ATOM 1176 C C . ILE B 1 52 ? 1.685 9.57 -0.812 1 98.44 52 ILE B C 1
ATOM 1178 O O . ILE B 1 52 ? 1.851 8.43 -1.247 1 98.44 52 ILE B O 1
ATOM 1182 N N . ILE B 1 53 ? 0.539 9.859 -0.159 1 98.75 53 ILE B N 1
ATOM 1183 C CA . ILE B 1 53 ? -0.484 8.859 0.129 1 98.75 53 ILE B CA 1
ATOM 1184 C C . ILE B 1 53 ? -1.041 8.305 -1.178 1 98.75 53 ILE B C 1
ATOM 1186 O O . ILE B 1 53 ? -1.166 7.086 -1.336 1 98.75 53 ILE B O 1
ATOM 1190 N N . PRO B 1 54 ? -1.395 9.188 -2.178 1 98.56 54 PRO B N 1
ATOM 1191 C CA . PRO B 1 54 ? -1.861 8.617 -3.443 1 98.56 54 PRO B CA 1
ATOM 1192 C C . PRO B 1 54 ? -0.853 7.652 -4.062 1 98.56 54 PRO B C 1
ATOM 1194 O O . PRO B 1 54 ? -1.241 6.637 -4.645 1 98.56 54 PRO B O 1
ATOM 1197 N N . GLY B 1 55 ? 0.344 7.93 -3.998 1 98.44 55 GLY B N 1
ATOM 1198 C CA . GLY B 1 55 ? 1.365 7.02 -4.492 1 98.44 55 GLY B CA 1
ATOM 1199 C C . GLY B 1 55 ? 1.362 5.676 -3.789 1 98.44 55 GLY B C 1
ATOM 1200 O O . GLY B 1 55 ? 1.464 4.633 -4.434 1 98.44 55 GLY B O 1
ATOM 1201 N N . LEU B 1 56 ? 1.26 5.734 -2.498 1 98.44 56 LEU B N 1
ATOM 1202 C CA . LEU B 1 56 ? 1.199 4.516 -1.699 1 98.44 56 LEU B CA 1
ATOM 1203 C C . LEU B 1 56 ? -0.031 3.689 -2.061 1 98.44 56 LEU B C 1
ATOM 1205 O O . LEU B 1 56 ? 0.054 2.467 -2.191 1 98.44 56 LEU B O 1
ATOM 1209 N N . LEU B 1 57 ? -1.141 4.359 -2.227 1 98.5 57 LEU B N 1
ATOM 1210 C CA . LEU B 1 57 ? -2.377 3.68 -2.6 1 98.5 57 LEU B CA 1
ATOM 1211 C C . LEU B 1 57 ? -2.246 3.027 -3.973 1 98.5 57 LEU B C 1
ATOM 1213 O O . LEU B 1 57 ? -2.66 1.883 -4.164 1 98.5 57 LEU B O 1
ATOM 1217 N N . THR B 1 58 ? -1.688 3.729 -4.914 1 98.5 58 THR B N 1
ATOM 1218 C CA . THR B 1 58 ? -1.489 3.184 -6.25 1 98.5 58 THR B CA 1
ATOM 1219 C C . THR B 1 58 ? -0.591 1.952 -6.207 1 98.5 58 THR B C 1
ATOM 1221 O O . THR B 1 58 ? -0.902 0.929 -6.82 1 98.5 58 THR B O 1
ATOM 1224 N N . SER B 1 59 ? 0.489 2.01 -5.484 1 98.62 59 SER B N 1
ATOM 1225 C CA . SER B 1 59 ? 1.399 0.878 -5.344 1 98.62 59 SER B CA 1
ATOM 1226 C C . SER B 1 59 ? 0.692 -0.327 -4.73 1 98.62 59 SER B C 1
ATOM 1228 O O . SER B 1 59 ? 0.861 -1.455 -5.199 1 98.62 59 SER B O 1
ATOM 1230 N N . LYS B 1 60 ? 0.031 -0.092 -3.664 1 98.69 60 LYS B N 1
ATOM 1231 C CA . LYS B 1 60 ? -0.719 -1.16 -3.008 1 98.69 60 LYS B CA 1
ATOM 1232 C C . LYS B 1 60 ? -1.682 -1.834 -3.982 1 98.69 60 LYS B C 1
ATOM 1234 O O . LYS B 1 60 ? -1.77 -3.062 -4.027 1 98.69 60 LYS B O 1
ATOM 1239 N N . ASN B 1 61 ? -2.4 -1.065 -4.73 1 98.5 61 ASN B N 1
ATOM 1240 C CA . ASN B 1 61 ? -3.361 -1.599 -5.691 1 98.5 61 ASN B CA 1
ATOM 1241 C C . ASN B 1 61 ? -2.668 -2.398 -6.793 1 98.5 61 ASN B C 1
ATOM 1243 O O . ASN B 1 61 ? -3.18 -3.428 -7.234 1 98.5 61 ASN B O 1
ATOM 1247 N N . LEU B 1 62 ? -1.555 -1.878 -7.242 1 98.69 62 LEU B N 1
ATOM 1248 C CA . LEU B 1 62 ? -0.78 -2.596 -8.25 1 98.69 62 LEU B CA 1
ATOM 1249 C C . LEU B 1 62 ? -0.342 -3.959 -7.727 1 98.69 62 LEU B C 1
ATOM 1251 O O . LEU B 1 62 ? -0.462 -4.965 -8.43 1 98.69 62 LEU B O 1
ATOM 1255 N N . LEU B 1 63 ? 0.099 -3.992 -6.527 1 98.81 63 LEU B N 1
ATOM 1256 C CA . LEU B 1 63 ? 0.478 -5.262 -5.914 1 98.81 63 LEU B CA 1
ATOM 1257 C C . LEU B 1 63 ? -0.718 -6.203 -5.828 1 98.81 63 LEU B C 1
ATOM 1259 O O . LEU B 1 63 ? -0.589 -7.402 -6.082 1 98.81 63 LEU B O 1
ATOM 1263 N N . GLN B 1 64 ? -1.808 -5.664 -5.457 1 98.81 64 GLN B N 1
ATOM 1264 C CA . GLN B 1 64 ? -3.023 -6.465 -5.367 1 98.81 64 GLN B CA 1
ATOM 1265 C C . GLN B 1 64 ? -3.391 -7.062 -6.723 1 98.81 64 GLN B C 1
ATOM 1267 O O . GLN B 1 64 ? -3.809 -8.219 -6.805 1 98.81 64 GLN B O 1
ATOM 1272 N N . GLU B 1 65 ? -3.277 -6.254 -7.766 1 98.75 65 GLU B N 1
ATOM 1273 C CA . GLU B 1 65 ? -3.543 -6.738 -9.117 1 98.75 65 GLU B CA 1
ATOM 1274 C C . GLU B 1 65 ? -2.582 -7.859 -9.5 1 98.75 65 GLU B C 1
ATOM 1276 O O . GLU B 1 65 ? -2.996 -8.875 -10.062 1 98.75 65 GLU B O 1
ATOM 1281 N N . ARG B 1 66 ? -1.331 -7.738 -9.234 1 98.56 66 ARG B N 1
ATOM 1282 C CA . ARG B 1 66 ? -0.33 -8.766 -9.508 1 98.56 66 ARG B CA 1
ATOM 1283 C C . ARG B 1 66 ? -0.637 -10.047 -8.75 1 98.56 66 ARG B C 1
ATOM 1285 O O . ARG B 1 66 ? -0.485 -11.148 -9.289 1 98.56 66 ARG B O 1
ATOM 1292 N N . LEU B 1 67 ? -1.062 -9.828 -7.566 1 98.69 67 LEU B N 1
ATOM 1293 C CA . LEU B 1 67 ? -1.44 -10.984 -6.762 1 98.69 67 LEU B CA 1
ATOM 1294 C C . LEU B 1 67 ? -2.59 -11.742 -7.414 1 98.69 67 LEU B C 1
ATOM 1296 O O . LEU B 1 67 ? -2.568 -12.977 -7.473 1 98.69 67 LEU B O 1
ATOM 1300 N N . ASN B 1 68 ? -3.555 -11.016 -7.828 1 98.44 68 ASN B N 1
ATOM 1301 C CA . ASN B 1 68 ? -4.703 -11.656 -8.461 1 98.44 68 ASN B CA 1
ATOM 1302 C C . ASN B 1 68 ? -4.301 -12.398 -9.734 1 98.44 68 ASN B C 1
ATOM 1304 O O . ASN B 1 68 ? -4.781 -13.5 -9.992 1 98.44 68 ASN B O 1
ATOM 1308 N N . THR B 1 69 ? -3.457 -11.805 -10.508 1 97.94 69 THR B N 1
ATOM 1309 C CA . THR B 1 69 ? -2.973 -12.438 -11.727 1 97.94 69 THR B CA 1
ATOM 1310 C C . THR B 1 69 ? -2.223 -13.727 -11.406 1 97.94 69 THR B C 1
ATOM 1312 O O . THR B 1 69 ? -2.459 -14.758 -12.031 1 97.94 69 THR B O 1
ATOM 1315 N N . LEU B 1 70 ? -1.37 -13.688 -10.43 1 98.25 70 LEU B N 1
ATOM 1316 C CA . LEU B 1 70 ? -0.571 -14.852 -10.062 1 98.25 70 LEU B CA 1
ATOM 1317 C C . LEU B 1 70 ? -1.45 -15.953 -9.477 1 98.25 70 LEU B C 1
ATOM 1319 O O . LEU B 1 70 ? -1.201 -17.141 -9.711 1 98.25 70 LEU B O 1
ATOM 1323 N N . ALA B 1 71 ? -2.363 -15.531 -8.727 1 98.44 71 ALA B N 1
ATOM 1324 C CA . ALA B 1 71 ? -3.301 -16.5 -8.164 1 98.44 71 ALA B CA 1
ATOM 1325 C C . ALA B 1 71 ? -4.027 -17.266 -9.266 1 98.44 71 ALA B C 1
ATOM 1327 O O . ALA B 1 71 ? -4.199 -18.484 -9.18 1 98.44 71 ALA B O 1
ATOM 1328 N N . SER B 1 72 ? -4.449 -16.625 -10.336 1 98.25 72 SER B N 1
ATOM 1329 C CA . SER B 1 72 ? -5.098 -17.266 -11.477 1 98.25 72 SER B CA 1
ATOM 1330 C C . SER B 1 72 ? -4.141 -18.219 -12.195 1 98.25 72 SER B C 1
ATOM 1332 O O . SER B 1 72 ? -4.527 -19.312 -12.578 1 98.25 72 SER B O 1
ATOM 1334 N N . ALA B 1 73 ? -2.945 -17.688 -12.328 1 98.06 73 ALA B N 1
ATOM 1335 C CA . ALA B 1 73 ? -1.938 -18.531 -12.961 1 98.06 73 ALA B CA 1
ATOM 1336 C C . ALA B 1 73 ? -1.707 -19.812 -12.156 1 98.06 73 ALA B C 1
ATOM 1338 O O . ALA B 1 73 ? -1.577 -20.906 -12.727 1 98.06 73 ALA B O 1
ATOM 1339 N N . ASN B 1 74 ? -1.591 -19.641 -10.898 1 98.56 74 ASN B N 1
ATOM 1340 C CA . ASN B 1 74 ? -1.421 -20.797 -10.023 1 98.56 74 ASN B CA 1
ATOM 1341 C C . ASN B 1 74 ? -2.555 -21.797 -10.195 1 98.56 74 ASN B C 1
ATOM 1343 O O . ASN B 1 74 ? -2.318 -23.016 -10.227 1 98.56 74 ASN B O 1
ATOM 1347 N N . ARG B 1 75 ? -3.742 -21.359 -10.305 1 98.19 75 ARG B N 1
ATOM 1348 C CA . ARG B 1 75 ? -4.91 -22.203 -10.5 1 98.19 75 ARG B CA 1
ATOM 1349 C C . ARG B 1 75 ? -4.832 -22.953 -11.828 1 98.19 75 ARG B C 1
ATOM 1351 O O . ARG B 1 75 ? -5.133 -24.141 -11.898 1 98.19 75 ARG B O 1
ATOM 1358 N N . ARG B 1 76 ? -4.473 -22.266 -12.828 1 98.06 76 ARG B N 1
ATOM 1359 C CA . ARG B 1 76 ? -4.324 -22.875 -14.148 1 98.06 76 ARG B CA 1
ATOM 1360 C C . ARG B 1 76 ? -3.283 -23.984 -14.125 1 98.06 76 ARG B C 1
ATOM 1362 O O . ARG B 1 76 ? -3.506 -25.062 -14.688 1 98.06 76 ARG B O 1
ATOM 1369 N N . LEU B 1 77 ? -2.152 -23.797 -13.461 1 98.44 77 LEU B N 1
ATOM 1370 C CA . LEU B 1 77 ? -1.08 -24.781 -13.383 1 98.44 77 LEU B CA 1
ATOM 1371 C C . LEU B 1 77 ? -1.541 -26.031 -12.641 1 98.44 77 LEU B C 1
ATOM 1373 O O . LEU B 1 77 ? -1.208 -27.156 -13.031 1 98.44 77 LEU B O 1
ATOM 1377 N N . LYS B 1 78 ? -2.254 -25.781 -11.539 1 98.5 78 LYS B N 1
ATOM 1378 C CA . LYS B 1 78 ? -2.811 -26.922 -10.812 1 98.5 78 LYS B CA 1
ATOM 1379 C C . LYS B 1 78 ? -3.754 -27.734 -11.688 1 98.5 78 LYS B C 1
ATOM 1381 O O . LYS B 1 78 ? -3.713 -28.969 -11.68 1 98.5 78 LYS B O 1
ATOM 1386 N N . MET B 1 79 ? -4.559 -26.984 -12.406 1 98.56 79 MET B N 1
ATOM 1387 C CA . MET B 1 79 ? -5.469 -27.656 -13.32 1 98.56 79 MET B CA 1
ATOM 1388 C C . MET B 1 79 ? -4.699 -28.438 -14.383 1 98.56 79 MET B C 1
ATOM 1390 O O . MET B 1 79 ? -5.043 -29.578 -14.695 1 98.56 79 MET B O 1
ATOM 1394 N N . TRP B 1 80 ? -3.664 -27.859 -14.945 1 97.69 80 TRP B N 1
ATOM 1395 C CA . TRP B 1 80 ? -2.842 -28.516 -15.953 1 97.69 80 TRP B CA 1
ATOM 1396 C C . TRP B 1 80 ? -2.162 -29.766 -15.391 1 97.69 80 TRP B C 1
ATOM 1398 O O . TRP B 1 80 ? -2.041 -30.781 -16.078 1 97.69 80 TRP B O 1
ATOM 1408 N N . LEU B 1 81 ? -1.715 -29.719 -14.164 1 98.06 81 LEU B N 1
ATOM 1409 C CA . LEU B 1 81 ? -1.081 -30.859 -13.516 1 98.06 81 LEU B CA 1
ATOM 1410 C C . LEU B 1 81 ? -2.072 -32 -13.344 1 98.06 81 LEU B C 1
ATOM 1412 O O . LEU B 1 81 ? -1.764 -33.156 -13.672 1 98.06 81 LEU B O 1
ATOM 1416 N N . ILE B 1 82 ? -3.273 -31.688 -12.883 1 98 82 ILE B N 1
ATOM 1417 C CA . ILE B 1 82 ? -4.316 -32.688 -12.68 1 98 82 ILE B CA 1
ATOM 1418 C C . ILE B 1 82 ? -4.691 -33.312 -14.016 1 98 82 ILE B C 1
ATOM 1420 O O . ILE B 1 82 ? -4.766 -34.531 -14.133 1 98 82 ILE B O 1
ATOM 1424 N N . CYS B 1 83 ? -4.895 -32.438 -15.055 1 97.62 83 CYS B N 1
ATOM 1425 C CA . CYS B 1 83 ? -5.262 -32.938 -16.375 1 97.62 83 CYS B CA 1
ATOM 1426 C C . CYS B 1 83 ? -4.172 -33.844 -16.938 1 97.62 83 CYS B C 1
ATOM 1428 O O . CYS B 1 83 ? -4.469 -34.875 -17.562 1 97.62 83 CYS B O 1
ATOM 1430 N N . SER B 1 84 ? -2.963 -33.469 -16.734 1 95.94 84 SER B N 1
ATOM 1431 C CA . SER B 1 84 ? -1.842 -34.281 -17.203 1 95.94 84 SER B CA 1
ATOM 1432 C C . SER B 1 84 ? -1.854 -35.656 -16.547 1 95.94 84 SER B C 1
ATOM 1434 O O . SER B 1 84 ? -1.671 -36.656 -17.219 1 95.94 84 SER B O 1
ATOM 1436 N N . TRP B 1 85 ? -2.104 -35.781 -15.289 1 95.69 85 TRP B N 1
ATOM 1437 C CA . TRP B 1 85 ? -2.102 -37.062 -14.578 1 95.69 85 TRP B CA 1
ATOM 1438 C C . TRP B 1 85 ? -3.311 -37.906 -14.969 1 95.69 85 TRP B C 1
ATOM 1440 O O . TRP B 1 85 ? -3.209 -39.125 -15.086 1 95.69 85 TRP B O 1
ATOM 1450 N N . LEU B 1 86 ? -4.469 -37.312 -15.25 1 96.75 86 LEU B N 1
ATOM 1451 C CA . LEU B 1 86 ? -5.648 -38 -15.727 1 96.75 86 LEU B CA 1
ATOM 1452 C C . LEU B 1 86 ? -5.402 -38.594 -17.109 1 96.75 86 LEU B C 1
ATOM 1454 O O . LEU B 1 86 ? -5.766 -39.75 -17.359 1 96.75 86 LEU B O 1
ATOM 1458 N N . LEU B 1 87 ? -4.809 -37.812 -18 1 95.06 87 LEU B N 1
ATOM 1459 C CA . LEU B 1 87 ? -4.453 -38.281 -19.344 1 95.06 87 LEU B CA 1
ATOM 1460 C C . LEU B 1 87 ? -3.516 -39.469 -19.266 1 95.06 87 LEU B C 1
ATOM 1462 O O . LEU B 1 87 ? -3.695 -40.469 -19.984 1 95.06 87 LEU B O 1
ATOM 1466 N N . PHE B 1 88 ? -2.547 -39.375 -18.406 1 93.88 88 PHE B N 1
ATOM 1467 C CA . PHE B 1 88 ? -1.594 -40.469 -18.219 1 93.88 88 PHE B CA 1
ATOM 1468 C C . PHE B 1 88 ? -2.297 -41.719 -17.75 1 93.88 88 PHE B C 1
ATOM 1470 O O . PHE B 1 88 ? -2.027 -42.812 -18.234 1 93.88 88 PHE B O 1
ATOM 1477 N N . ILE B 1 89 ? -3.189 -41.656 -16.812 1 93.81 89 ILE B N 1
ATOM 1478 C CA . ILE B 1 89 ? -3.932 -42.781 -16.25 1 93.81 89 ILE B CA 1
ATOM 1479 C C . ILE B 1 89 ? -4.777 -43.438 -17.344 1 93.81 89 ILE B C 1
ATOM 1481 O O . ILE B 1 89 ? -4.812 -44.656 -17.453 1 93.81 89 ILE B O 1
ATOM 1485 N N . VAL B 1 90 ? -5.398 -42.656 -18.156 1 94.81 90 VAL B N 1
ATOM 1486 C CA . VAL B 1 90 ? -6.238 -43.156 -19.234 1 94.81 90 VAL B CA 1
ATOM 1487 C C . VAL B 1 90 ? -5.375 -43.875 -20.266 1 94.81 90 VAL B C 1
ATOM 1489 O O . VAL B 1 90 ? -5.75 -44.938 -20.781 1 94.81 90 VAL B O 1
ATOM 1492 N N . MET B 1 91 ? -4.211 -43.312 -20.594 1 92.25 91 MET B N 1
ATOM 1493 C CA . MET B 1 91 ? -3.301 -43.906 -21.562 1 92.25 91 MET B CA 1
ATOM 1494 C C . MET B 1 91 ? -2.697 -45.188 -21.031 1 92.25 91 MET B C 1
ATOM 1496 O O . MET B 1 91 ? -2.398 -46.125 -21.812 1 92.25 91 MET B O 1
ATOM 1500 N N . PHE B 1 92 ? -2.541 -45.312 -19.719 1 84.81 92 PHE B N 1
ATOM 1501 C CA . PHE B 1 92 ? -1.931 -46.469 -19.125 1 84.81 92 PHE B CA 1
ATOM 1502 C C . PHE B 1 92 ? -2.957 -47.594 -18.938 1 84.81 92 PHE B C 1
ATOM 1504 O O . PHE B 1 92 ? -2.605 -48.781 -18.953 1 84.81 92 PHE B O 1
ATOM 1511 N N . TYR B 1 93 ? -4.18 -47.344 -18.781 1 88.62 93 TYR B N 1
ATOM 1512 C CA . TYR B 1 93 ? -5.211 -48.375 -18.594 1 88.62 93 TYR B CA 1
ATOM 1513 C C . TYR B 1 93 ? -5.844 -48.75 -19.922 1 88.62 93 TYR B C 1
ATOM 1515 O O . TYR B 1 93 ? -6.656 -49.688 -19.984 1 88.62 93 TYR B O 1
ATOM 1523 N N . MET B 1 94 ? -5.559 -48 -20.938 1 77.94 94 MET B N 1
ATOM 1524 C CA . MET B 1 94 ? -5.941 -48.438 -22.266 1 77.94 94 MET B CA 1
ATOM 1525 C C . MET B 1 94 ? -4.809 -49.25 -22.922 1 77.94 94 MET B C 1
ATOM 1527 O O . MET B 1 94 ? -5.055 -50.281 -23.562 1 77.94 94 MET B O 1
#

Nearest PDB structures (foldseek):
  7jl5-assembly1_A  TM=7.278E-01  e=3.805E-02  Homo sapiens
  7jl5-assembly1_A  TM=7.280E-01  e=3.931E-02  Homo sapiens

Foldseek 3Di:
DDAFPVRHDWDKDADCDLQARRWIWTAHPDPVPGPPGIGTPDDGDDPVCSPVVNVVVVVVVVVVVVVVVVVVVVVVVVVVVVVVVVVVVVVVVD/DDAFPVRHDWDKDADCDLQARRWIWTAHPDVVPGPPGIGGPDDGDDPVCSPCVNVVVVVVVVVVVVVVVVVVVVVVVVVVVVVVVVVVVVVVVD